Protein AF-A0A7S1QFD6-F1 (afdb_monomer_lite)

Structure (mmCIF, N/CA/C/O backbone):
data_AF-A0A7S1QFD6-F1
#
_entry.id   AF-A0A7S1QFD6-F1
#
loop_
_atom_site.group_PDB
_atom_site.id
_atom_site.type_symbol
_atom_site.label_atom_id
_atom_site.label_alt_id
_atom_site.label_comp_id
_atom_site.label_asym_id
_atom_site.label_entity_id
_atom_site.label_seq_id
_atom_site.pdbx_PDB_ins_code
_atom_site.Cartn_x
_atom_site.Cartn_y
_atom_site.Cartn_z
_atom_site.occupancy
_atom_site.B_iso_or_equiv
_atom_site.auth_seq_id
_atom_site.auth_comp_id
_atom_site.auth_asym_id
_atom_site.auth_atom_id
_atom_site.pdbx_PDB_model_num
ATOM 1 N N . PHE A 1 1 ? -5.309 -30.772 -7.374 1.00 27.42 1 PHE A N 1
ATOM 2 C CA . PHE A 1 1 ? -4.513 -29.666 -6.807 1.00 27.42 1 PHE A CA 1
ATOM 3 C C . PHE A 1 1 ? -3.453 -29.185 -7.800 1.00 27.42 1 PHE A C 1
ATOM 5 O O . PHE A 1 1 ? -3.671 -28.145 -8.394 1.00 27.42 1 PHE A O 1
ATOM 12 N N . LEU A 1 2 ? -2.412 -29.967 -8.131 1.00 24.62 2 LEU A N 1
ATOM 13 C CA . LEU A 1 2 ? -1.418 -29.578 -9.159 1.00 24.62 2 LEU A CA 1
ATOM 14 C C . LEU A 1 2 ? -1.996 -29.424 -10.585 1.00 24.62 2 LEU A C 1
ATOM 16 O O . LEU A 1 2 ? -1.609 -28.518 -11.308 1.00 24.62 2 LEU A O 1
ATOM 20 N N . TYR A 1 3 ? -2.984 -30.245 -10.960 1.00 26.20 3 TYR A N 1
ATOM 21 C CA . TYR A 1 3 ? -3.689 -30.127 -12.249 1.00 26.20 3 TYR A CA 1
ATOM 22 C C . TYR A 1 3 ? -4.555 -28.853 -12.353 1.00 26.20 3 TYR A C 1
ATOM 24 O O . TYR A 1 3 ? -4.734 -28.303 -13.429 1.00 26.20 3 TYR A O 1
ATOM 32 N N . PHE A 1 4 ? -5.049 -28.358 -11.213 1.00 28.09 4 PHE A N 1
ATOM 33 C CA . PHE A 1 4 ? -5.980 -27.228 -11.133 1.00 28.09 4 PHE A CA 1
ATOM 34 C C . PHE A 1 4 ? -5.246 -25.876 -11.158 1.00 28.09 4 PHE A C 1
ATOM 36 O O . PHE A 1 4 ? -5.681 -24.943 -11.822 1.00 28.09 4 PHE A O 1
ATOM 43 N N . ILE A 1 5 ? -4.065 -25.810 -10.528 1.00 30.56 5 ILE A N 1
ATOM 44 C CA . ILE A 1 5 ? -3.150 -24.659 -10.613 1.00 30.56 5 ILE A CA 1
ATOM 45 C C . ILE A 1 5 ? -2.668 -24.450 -12.057 1.00 30.56 5 ILE A C 1
ATOM 47 O O . ILE A 1 5 ? -2.630 -23.319 -12.535 1.00 30.56 5 ILE A O 1
ATOM 51 N N . GLY A 1 6 ? -2.372 -25.536 -12.783 1.00 32.56 6 GLY A N 1
ATOM 52 C CA . GLY A 1 6 ? -1.982 -25.464 -14.195 1.00 32.56 6 GLY A CA 1
ATOM 53 C C . GLY A 1 6 ? -3.077 -24.890 -15.098 1.00 32.56 6 GLY A C 1
ATOM 54 O O . GLY A 1 6 ? -2.786 -24.130 -16.015 1.00 32.56 6 GLY A O 1
ATOM 55 N N . GLU A 1 7 ? -4.344 -25.188 -14.815 1.00 38.59 7 GLU A N 1
ATOM 56 C CA . GLU A 1 7 ? -5.475 -24.683 -15.598 1.00 38.59 7 GLU A CA 1
ATOM 57 C C . GLU A 1 7 ? -5.749 -23.193 -15.335 1.00 38.59 7 GLU A C 1
ATOM 59 O O . GLU A 1 7 ? -6.069 -22.453 -16.262 1.00 38.59 7 GLU A O 1
ATOM 64 N N . ILE A 1 8 ? -5.536 -22.726 -14.100 1.00 38.44 8 ILE A N 1
ATOM 65 C CA . ILE A 1 8 ? -5.640 -21.309 -13.716 1.00 38.44 8 ILE A CA 1
ATOM 66 C C . ILE A 1 8 ? -4.502 -20.488 -14.322 1.00 38.44 8 ILE A C 1
ATOM 68 O O . ILE A 1 8 ? -4.765 -19.440 -14.914 1.00 38.44 8 ILE A O 1
ATOM 72 N N . MET A 1 9 ? -3.261 -20.974 -14.225 1.00 42.12 9 MET A N 1
ATOM 73 C CA . MET A 1 9 ? -2.106 -20.319 -14.839 1.00 42.12 9 MET A CA 1
ATOM 74 C C . MET A 1 9 ? -2.257 -20.278 -16.355 1.00 42.12 9 MET A C 1
ATOM 76 O O . MET A 1 9 ? -2.129 -19.208 -16.926 1.00 42.12 9 MET A O 1
ATOM 80 N N . ASN A 1 10 ? -2.686 -21.368 -16.999 1.00 48.72 10 ASN A N 1
ATOM 81 C CA . ASN A 1 10 ? -2.981 -21.354 -18.434 1.00 48.72 10 ASN A CA 1
ATOM 82 C C . ASN A 1 10 ? -4.069 -20.340 -18.801 1.00 48.72 10 ASN A C 1
ATOM 84 O O . ASN A 1 10 ? -3.975 -19.702 -19.843 1.00 48.72 10 ASN A O 1
ATOM 88 N N . ARG A 1 11 ? -5.090 -20.150 -17.957 1.00 52.31 11 ARG A N 1
ATOM 89 C CA . ARG A 1 11 ? -6.173 -19.193 -18.220 1.00 52.31 11 ARG A CA 1
ATOM 90 C C . ARG A 1 11 ? -5.739 -17.744 -18.002 1.00 52.31 11 ARG A C 1
ATOM 92 O O . ARG A 1 11 ? -6.131 -16.888 -18.785 1.00 52.31 11 ARG A O 1
ATOM 99 N N . LEU A 1 12 ? -4.912 -17.472 -16.992 1.00 49.94 12 LEU A N 1
ATOM 100 C CA . LEU A 1 12 ? -4.262 -16.173 -16.783 1.00 49.94 12 LEU A CA 1
ATOM 101 C C . LEU A 1 12 ? -3.275 -15.860 -17.911 1.00 49.94 12 LEU A C 1
ATOM 103 O O . LEU A 1 12 ? -3.334 -14.773 -18.471 1.00 49.94 12 LEU A O 1
ATOM 107 N N . THR A 1 13 ? -2.429 -16.816 -18.293 1.00 53.69 13 THR A N 1
ATOM 108 C CA . THR A 1 13 ? -1.484 -16.698 -19.410 1.00 53.69 13 THR A CA 1
ATOM 109 C C . THR A 1 13 ? -2.213 -16.486 -20.731 1.00 53.69 13 THR A C 1
ATOM 111 O O . THR A 1 13 ? -1.811 -15.621 -21.499 1.00 53.69 13 THR A O 1
ATOM 114 N N . GLN A 1 14 ? -3.320 -17.193 -20.979 1.00 58.41 14 GLN A N 1
ATOM 115 C CA . GLN A 1 14 ? -4.146 -16.983 -22.169 1.00 58.41 14 GLN A CA 1
ATOM 116 C C . GLN A 1 14 ? -4.784 -15.589 -22.164 1.00 58.41 14 GLN A C 1
ATOM 118 O O . GLN A 1 14 ? -4.701 -14.889 -23.162 1.00 58.41 14 GLN A O 1
ATOM 123 N N . LEU A 1 15 ? -5.352 -15.141 -21.036 1.00 55.06 15 LEU A N 1
ATOM 124 C CA . LEU A 1 15 ? -5.930 -13.795 -20.913 1.00 55.06 15 LEU A CA 1
ATOM 125 C C . LEU A 1 15 ? -4.877 -12.682 -21.067 1.00 55.06 15 LEU A C 1
ATOM 127 O O . LEU A 1 15 ? -5.177 -11.628 -21.627 1.00 55.06 15 LEU A O 1
ATOM 131 N N . LEU A 1 16 ? -3.651 -12.911 -20.590 1.00 53.25 16 LEU A N 1
ATOM 132 C CA . LEU A 1 16 ? -2.516 -12.006 -20.779 1.00 53.25 16 LEU A CA 1
ATOM 133 C C . LEU A 1 16 ? -2.044 -12.001 -22.242 1.00 53.25 16 LEU A C 1
ATOM 135 O O . LEU A 1 16 ? -1.847 -10.925 -22.797 1.00 53.25 16 LEU A O 1
ATOM 139 N N . ALA A 1 17 ? -1.952 -13.162 -22.897 1.00 59.09 17 ALA A N 1
ATOM 140 C CA . ALA A 1 17 ? -1.593 -13.281 -24.313 1.00 59.09 17 ALA A CA 1
ATOM 141 C C . ALA A 1 17 ? -2.657 -12.667 -25.247 1.00 59.09 17 ALA A C 1
ATOM 143 O O . ALA A 1 17 ? -2.333 -12.000 -26.233 1.00 59.09 17 ALA A O 1
ATOM 144 N N . ASP A 1 18 ? -3.938 -12.827 -24.916 1.00 55.84 18 ASP A N 1
ATOM 145 C CA . ASP A 1 18 ? -5.061 -12.205 -25.624 1.00 55.84 18 ASP A CA 1
ATOM 146 C C . ASP A 1 18 ? -5.006 -10.665 -25.492 1.00 55.84 18 ASP A C 1
ATOM 148 O O . ASP A 1 18 ? -5.283 -9.934 -26.447 1.00 55.84 18 ASP A O 1
ATOM 152 N N . TRP A 1 19 ? -4.555 -10.146 -24.341 1.00 50.66 19 TRP A N 1
ATOM 153 C CA . TRP A 1 19 ? -4.289 -8.714 -24.172 1.00 50.66 19 TRP A CA 1
ATOM 154 C C . TRP A 1 19 ? -3.063 -8.225 -24.947 1.00 50.66 19 TRP A C 1
ATOM 156 O O . TRP A 1 19 ? -3.148 -7.194 -25.616 1.00 50.66 19 TRP A O 1
ATOM 166 N N . GLU A 1 20 ? -1.938 -8.939 -24.882 1.00 52.47 20 GLU A N 1
ATOM 167 C CA . GLU A 1 20 ? -0.716 -8.581 -25.618 1.00 52.47 20 GLU A CA 1
ATOM 168 C C . GLU A 1 20 ? -0.938 -8.594 -27.135 1.00 52.47 20 GLU A C 1
ATOM 170 O O . GLU A 1 20 ? -0.358 -7.784 -27.859 1.00 52.47 20 GLU A O 1
ATOM 175 N N . SER A 1 21 ? -1.837 -9.456 -27.614 1.00 60.06 21 SER A N 1
ATOM 176 C CA . SER A 1 21 ? -2.248 -9.525 -29.019 1.00 60.06 21 SER A CA 1
ATOM 177 C C . SER A 1 21 ? -3.309 -8.489 -29.422 1.00 60.06 21 SER A C 1
ATOM 179 O O . SER A 1 21 ? -3.676 -8.419 -30.596 1.00 60.06 21 SER A O 1
ATOM 181 N N . GLY A 1 22 ? -3.791 -7.654 -28.492 1.00 49.50 22 GLY A N 1
ATOM 182 C CA . GLY A 1 22 ? -4.772 -6.595 -28.759 1.00 49.50 22 GLY A CA 1
ATOM 183 C C . GLY A 1 22 ? -6.194 -7.095 -29.050 1.00 49.50 22 GLY A C 1
ATOM 184 O O . GLY A 1 22 ? -7.055 -6.300 -29.432 1.00 49.50 22 GLY A O 1
ATOM 185 N N . ASN A 1 23 ? -6.455 -8.389 -28.854 1.00 52.09 23 ASN A N 1
ATOM 186 C CA . ASN A 1 23 ? -7.721 -9.060 -29.132 1.00 52.09 23 ASN A CA 1
ATOM 187 C C . ASN A 1 23 ? -8.445 -9.398 -27.818 1.00 52.09 23 ASN A C 1
ATOM 189 O O . ASN A 1 23 ? -8.393 -10.541 -27.394 1.00 52.09 23 ASN A O 1
ATOM 193 N N . ALA A 1 24 ? -9.147 -8.453 -27.178 1.00 47.09 24 ALA A N 1
ATOM 194 C CA . ALA A 1 24 ? -10.412 -8.747 -26.470 1.00 47.09 24 ALA A CA 1
ATOM 195 C C . ALA A 1 24 ? -10.976 -7.563 -25.671 1.00 47.09 24 ALA A C 1
ATOM 197 O O . ALA A 1 24 ? -10.292 -6.897 -24.894 1.00 47.09 24 ALA A O 1
ATOM 198 N N . SER A 1 25 ? -12.301 -7.420 -25.760 1.00 49.31 25 SER A N 1
ATOM 199 C CA . SER A 1 25 ? -13.145 -6.899 -24.686 1.00 49.31 25 SER A CA 1
ATOM 200 C C . SER A 1 25 ? -13.034 -7.813 -23.460 1.00 49.31 25 SER A C 1
ATOM 202 O O . SER A 1 25 ? -13.466 -8.966 -23.500 1.00 49.31 25 SER A O 1
ATOM 204 N N . PHE A 1 26 ? -12.453 -7.305 -22.379 1.00 55.84 26 PHE A N 1
ATOM 205 C CA . PHE A 1 26 ? -12.187 -8.069 -21.164 1.00 55.84 26 PHE A CA 1
ATOM 206 C C . PHE A 1 26 ? -13.301 -7.923 -20.113 1.00 55.84 26 PHE A C 1
ATOM 208 O O . PHE A 1 26 ? -13.719 -6.805 -19.803 1.00 55.84 26 PHE A O 1
ATOM 215 N N . ASP A 1 27 ? -13.720 -9.032 -19.492 1.00 61.53 27 ASP A N 1
ATOM 216 C CA . ASP A 1 27 ? -14.654 -9.028 -18.356 1.00 61.53 27 ASP A CA 1
ATOM 217 C C . ASP A 1 27 ? -13.911 -9.060 -17.004 1.00 61.53 27 ASP A C 1
ATOM 219 O O . ASP A 1 27 ? -13.582 -10.121 -16.463 1.00 61.53 27 ASP A O 1
ATOM 223 N N . ARG A 1 28 ? -13.714 -7.873 -16.407 1.00 57.41 28 ARG A N 1
ATOM 224 C CA . ARG A 1 28 ? -13.174 -7.701 -15.038 1.00 57.41 28 ARG A CA 1
ATOM 225 C C . ARG A 1 28 ? -13.964 -8.461 -13.976 1.00 57.41 28 ARG A C 1
ATOM 227 O O . ARG A 1 28 ? -13.394 -8.855 -12.962 1.0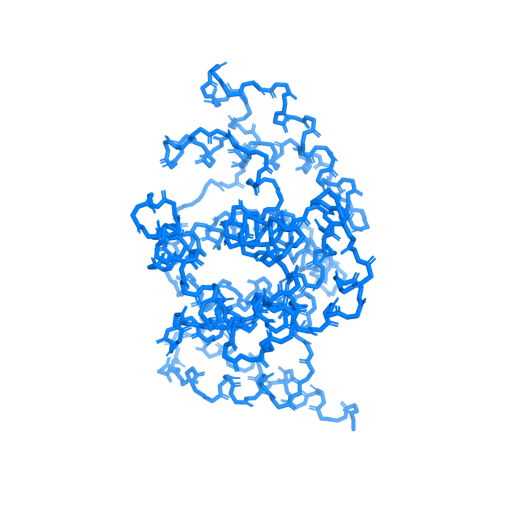0 57.41 28 ARG A O 1
ATOM 234 N N . GLY A 1 29 ? -15.249 -8.724 -14.208 1.00 57.75 29 GLY A N 1
ATOM 235 C CA . GLY A 1 29 ? -16.085 -9.513 -13.311 1.00 57.75 29 GLY A CA 1
ATOM 236 C C . GLY A 1 29 ? -15.740 -10.995 -13.293 1.00 57.75 29 GLY A C 1
ATOM 237 O O . GLY A 1 29 ? -15.836 -11.612 -12.234 1.00 57.75 29 GLY A O 1
ATOM 238 N N . ALA A 1 30 ? -15.322 -11.561 -14.424 1.00 59.69 30 ALA A N 1
ATOM 239 C CA . ALA A 1 30 ? -14.900 -12.954 -14.501 1.00 59.69 30 ALA A CA 1
ATOM 240 C C . ALA A 1 30 ? -13.567 -13.171 -13.769 1.00 59.69 30 ALA A C 1
ATOM 242 O O . ALA A 1 30 ? -13.465 -14.090 -12.960 1.00 59.69 30 ALA A O 1
ATOM 243 N N . LEU A 1 31 ? -12.584 -12.282 -13.964 1.00 58.81 31 LEU A N 1
ATOM 244 C CA . LEU A 1 31 ? -11.289 -12.361 -13.276 1.00 58.81 31 LEU A CA 1
ATOM 245 C C . LEU A 1 31 ? -11.420 -12.155 -11.762 1.00 58.81 31 LEU A C 1
ATOM 247 O O . LEU A 1 31 ? -10.852 -12.926 -10.994 1.00 58.81 31 LEU A O 1
ATOM 251 N N . ALA A 1 32 ? -12.217 -11.175 -11.324 1.00 58.06 32 ALA A N 1
ATOM 252 C CA . ALA A 1 32 ? -12.475 -10.960 -9.901 1.00 58.06 32 ALA A CA 1
ATOM 253 C C . ALA A 1 32 ? -13.137 -12.183 -9.240 1.00 58.06 32 ALA A C 1
ATOM 255 O O . ALA A 1 32 ? -12.802 -12.517 -8.111 1.00 58.06 32 ALA A O 1
ATOM 256 N N . LYS A 1 33 ? -14.033 -12.896 -9.942 1.00 59.88 33 LYS A N 1
ATOM 257 C CA . LYS A 1 33 ? -14.639 -14.144 -9.439 1.00 59.88 33 LYS A CA 1
ATOM 258 C C . LYS A 1 33 ? -13.643 -15.301 -9.359 1.00 59.88 33 LYS A C 1
ATOM 260 O O . LYS A 1 33 ? -13.730 -16.089 -8.426 1.00 59.88 33 LYS A O 1
ATOM 265 N N . VAL A 1 34 ? -12.718 -15.403 -10.315 1.00 54.44 34 VAL A N 1
ATOM 266 C CA . VAL A 1 34 ? -11.667 -16.436 -10.324 1.00 54.44 34 VAL A CA 1
ATOM 267 C C . VAL A 1 34 ? -10.666 -16.202 -9.188 1.00 54.44 34 VAL A C 1
ATOM 269 O O . VAL A 1 34 ? -10.357 -17.136 -8.457 1.00 54.44 34 VAL A O 1
ATOM 272 N N . LEU A 1 35 ? -10.230 -14.956 -8.982 1.00 54.59 35 LEU A N 1
ATOM 273 C CA . LEU A 1 35 ? -9.276 -14.594 -7.925 1.00 54.59 35 LEU A CA 1
ATOM 274 C C . LEU A 1 35 ? -9.911 -14.516 -6.525 1.00 54.59 35 LEU A C 1
ATOM 276 O O . LEU A 1 35 ? -9.214 -14.655 -5.529 1.00 54.59 35 LEU A O 1
ATOM 280 N N . ALA A 1 36 ? -11.231 -14.324 -6.426 1.00 53.97 36 ALA A N 1
ATOM 281 C CA . ALA A 1 36 ? -11.955 -14.432 -5.156 1.00 53.97 36 ALA A CA 1
ATOM 282 C C . ALA A 1 36 ? -12.191 -15.889 -4.714 1.00 53.97 36 ALA A C 1
ATOM 284 O O . ALA A 1 36 ? -12.538 -16.114 -3.555 1.00 53.97 36 ALA A O 1
ATO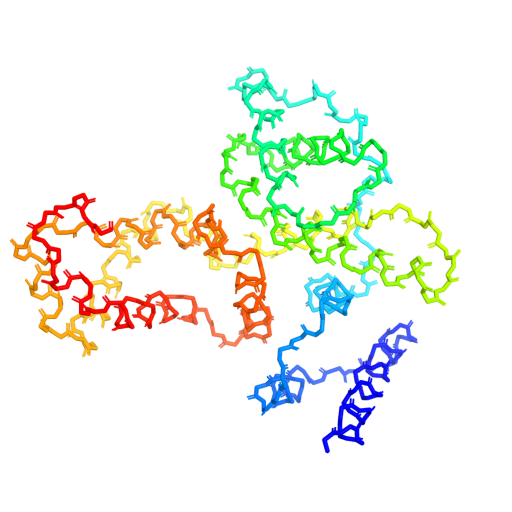M 285 N N . ALA A 1 37 ? -12.048 -16.866 -5.619 1.00 46.66 37 ALA A N 1
ATOM 286 C CA . ALA A 1 37 ? -12.354 -18.269 -5.352 1.00 46.66 37 ALA A CA 1
ATOM 287 C C . ALA A 1 37 ? -11.141 -19.097 -4.879 1.00 46.66 37 ALA A C 1
ATOM 289 O O . ALA A 1 37 ? -11.348 -19.990 -4.065 1.00 46.66 37 ALA A O 1
ATOM 290 N N . GLU A 1 38 ? -9.909 -18.816 -5.331 1.00 54.97 38 GLU A N 1
ATOM 291 C CA . GLU A 1 38 ? -8.664 -19.524 -4.946 1.00 54.97 38 GLU A CA 1
ATOM 292 C C . GLU A 1 38 ? -7.395 -18.645 -5.172 1.00 54.97 38 GLU A C 1
ATOM 294 O O . GLU A 1 38 ? -7.543 -17.471 -5.498 1.00 54.97 38 GLU A O 1
ATOM 299 N N . PRO A 1 39 ? -6.162 -19.198 -5.040 1.00 56.44 39 PRO A N 1
ATOM 300 C CA . PRO A 1 39 ? -5.088 -18.795 -4.114 1.00 56.44 39 PRO A CA 1
ATOM 301 C C . PRO A 1 39 ? -4.487 -17.387 -4.362 1.00 56.44 39 PRO A C 1
ATOM 303 O O . PRO A 1 39 ? -4.759 -16.764 -5.385 1.00 56.44 39 PRO A O 1
ATOM 306 N N . PRO A 1 40 ? -3.643 -16.856 -3.444 1.00 68.56 40 PRO A N 1
ATOM 307 C CA . PRO A 1 40 ? -3.007 -15.546 -3.625 1.00 68.56 40 PRO A CA 1
ATOM 308 C C . PRO A 1 40 ? -2.232 -15.454 -4.945 1.00 68.56 40 PRO A C 1
ATOM 310 O O . PRO A 1 40 ? -1.574 -16.414 -5.340 1.00 68.56 40 PRO A O 1
ATOM 313 N N . VAL A 1 41 ? -2.270 -14.278 -5.584 1.00 75.94 41 VAL A N 1
ATOM 314 C CA . VAL A 1 41 ? -1.543 -13.997 -6.831 1.00 75.94 41 VAL A CA 1
ATOM 315 C C . VAL A 1 41 ? -0.068 -14.363 -6.665 1.00 75.94 41 VAL A C 1
ATOM 317 O O . VAL A 1 41 ? 0.600 -13.898 -5.728 1.00 75.94 41 VAL A O 1
ATOM 320 N N . GLU A 1 42 ? 0.435 -15.184 -7.587 1.00 83.31 42 GLU A N 1
ATOM 321 C CA . GLU A 1 42 ? 1.831 -15.612 -7.602 1.00 83.31 42 GLU A CA 1
ATOM 322 C C . GLU A 1 42 ? 2.777 -14.396 -7.620 1.00 83.31 42 GLU A C 1
ATOM 324 O O . GLU A 1 42 ? 2.538 -13.443 -8.372 1.00 83.31 42 GLU A O 1
ATOM 329 N N . PRO A 1 43 ? 3.859 -14.383 -6.813 1.00 83.62 43 PRO A N 1
ATOM 330 C CA . PRO A 1 43 ? 4.700 -13.197 -6.648 1.00 83.62 43 PRO A CA 1
ATOM 331 C C . PRO A 1 43 ? 5.246 -12.604 -7.951 1.00 83.62 43 PRO A C 1
ATOM 333 O O . PRO A 1 43 ? 5.215 -11.387 -8.125 1.00 83.62 43 PRO A O 1
ATOM 336 N N . HIS A 1 44 ? 5.685 -13.460 -8.875 1.00 84.06 44 HIS A N 1
ATOM 337 C CA . HIS A 1 44 ? 6.273 -13.062 -10.155 1.00 84.06 44 HIS A CA 1
ATOM 338 C C . HIS A 1 44 ? 5.233 -12.540 -11.162 1.00 84.06 44 HIS A C 1
ATOM 340 O O . HIS A 1 44 ? 5.559 -11.700 -11.996 1.00 84.06 44 HIS A O 1
ATOM 346 N N . ALA A 1 45 ? 3.975 -12.984 -11.068 1.00 84.94 45 ALA A N 1
ATOM 347 C CA . ALA A 1 45 ? 2.903 -12.591 -11.986 1.00 84.94 45 ALA A CA 1
ATOM 348 C C . ALA A 1 45 ? 2.274 -11.229 -11.635 1.00 84.94 45 ALA A C 1
ATOM 350 O O . ALA A 1 45 ? 1.589 -10.614 -12.457 1.00 84.94 45 ALA A O 1
ATOM 351 N N . ARG A 1 46 ? 2.494 -10.738 -10.409 1.00 87.88 46 ARG A N 1
ATOM 352 C CA . ARG A 1 46 ? 1.828 -9.537 -9.891 1.00 87.88 46 ARG A CA 1
ATOM 353 C C . ARG A 1 46 ? 2.231 -8.249 -10.615 1.00 87.88 46 ARG A C 1
ATOM 355 O O . ARG A 1 46 ? 1.370 -7.400 -10.833 1.00 87.88 46 ARG A O 1
ATOM 362 N N . GLU A 1 47 ? 3.490 -8.111 -11.038 1.00 88.06 47 GLU A N 1
ATOM 363 C CA . GLU A 1 47 ? 3.934 -6.939 -11.817 1.00 88.06 47 GLU A CA 1
ATOM 364 C C . GLU A 1 47 ? 3.112 -6.803 -13.099 1.00 88.06 47 GLU A C 1
ATOM 366 O O . GLU A 1 47 ? 2.559 -5.737 -13.383 1.00 88.06 47 GLU A O 1
ATOM 371 N N . SER A 1 48 ? 2.959 -7.912 -13.819 1.00 84.44 48 SER A N 1
ATOM 372 C CA . SER A 1 48 ? 2.232 -7.949 -15.080 1.00 84.44 48 SER A CA 1
ATOM 373 C C . SER A 1 48 ? 0.732 -7.763 -14.859 1.00 84.44 48 SER A C 1
ATOM 375 O O . SER A 1 48 ? 0.105 -6.999 -15.589 1.00 84.44 48 SER A O 1
ATOM 377 N N . LEU A 1 49 ? 0.168 -8.348 -13.795 1.00 85.31 49 LEU A N 1
ATOM 378 C CA . LEU A 1 49 ? -1.226 -8.129 -13.397 1.00 85.31 49 LEU A CA 1
ATOM 379 C C . LEU A 1 49 ? -1.521 -6.650 -13.103 1.00 85.31 49 LEU A C 1
ATOM 381 O O . LEU A 1 49 ? -2.513 -6.106 -13.587 1.00 85.31 49 LEU A O 1
ATOM 385 N N . TYR A 1 50 ? -0.674 -5.982 -12.318 1.00 87.56 50 TYR A N 1
ATOM 386 C CA . TYR A 1 50 ? -0.871 -4.577 -11.950 1.00 87.56 50 TYR A CA 1
ATOM 387 C C . TYR A 1 50 ? -0.693 -3.657 -13.145 1.00 87.56 50 TYR A C 1
ATOM 389 O O . TYR A 1 50 ? -1.508 -2.757 -13.357 1.00 87.56 50 TYR A O 1
ATOM 397 N N . ARG A 1 51 ? 0.334 -3.909 -13.961 1.00 86.19 51 ARG A N 1
ATOM 398 C CA . ARG A 1 51 ? 0.517 -3.225 -15.239 1.00 86.19 51 ARG A CA 1
ATOM 399 C C . ARG A 1 51 ? -0.743 -3.338 -16.090 1.00 86.19 51 ARG A C 1
ATOM 401 O O . ARG A 1 51 ? -1.246 -2.335 -16.589 1.00 86.19 51 ARG A O 1
ATOM 408 N N . TRP A 1 52 ? -1.272 -4.545 -16.204 1.00 82.06 52 TRP A N 1
ATOM 409 C CA . TRP A 1 52 ? -2.444 -4.842 -17.002 1.00 82.06 52 TRP A CA 1
ATOM 410 C C . TRP A 1 52 ? -3.708 -4.124 -16.495 1.00 82.06 52 TRP A C 1
ATOM 412 O O . TRP A 1 52 ? -4.345 -3.378 -17.244 1.00 82.06 52 TRP A O 1
ATOM 422 N N . LEU A 1 53 ? -4.035 -4.276 -15.207 1.00 81.38 53 LEU A N 1
ATOM 423 C CA . LEU A 1 53 ? -5.249 -3.723 -14.594 1.00 81.38 53 LEU A CA 1
ATOM 424 C C . LEU A 1 53 ? -5.231 -2.196 -14.475 1.00 81.38 53 LEU A C 1
ATOM 426 O O . LEU A 1 53 ? -6.265 -1.556 -14.683 1.00 81.38 53 LEU A O 1
ATOM 430 N N . LEU A 1 54 ? -4.080 -1.613 -14.132 1.00 83.12 54 LEU A N 1
ATOM 431 C CA . LEU A 1 54 ? -3.973 -0.191 -13.794 1.00 83.12 54 LEU A CA 1
ATOM 432 C C . LEU A 1 54 ? -3.485 0.668 -14.957 1.00 83.12 54 LEU A C 1
ATOM 434 O O . LEU A 1 54 ? -3.906 1.819 -15.078 1.00 83.12 54 LEU A O 1
ATOM 438 N N . LEU A 1 55 ? -2.573 0.158 -15.787 1.00 83.19 55 LEU A N 1
ATOM 439 C CA . LEU A 1 55 ? -1.949 0.959 -16.845 1.00 83.19 55 LEU A CA 1
ATOM 440 C C . LEU A 1 55 ? -2.627 0.752 -18.200 1.00 83.19 55 LEU A C 1
ATOM 442 O O . LEU A 1 55 ? -2.674 1.699 -18.989 1.00 83.19 55 LEU A O 1
ATOM 446 N N . GLY A 1 56 ? -3.187 -0.438 -18.443 1.00 75.88 56 GLY A N 1
ATOM 447 C CA . GLY A 1 56 ? -3.755 -0.817 -19.734 1.00 75.88 56 GLY A CA 1
ATOM 448 C C . GLY A 1 56 ? -2.691 -0.939 -20.840 1.00 75.88 56 GLY A C 1
ATOM 449 O O . GLY A 1 56 ? -1.493 -0.902 -20.559 1.00 75.88 56 GLY A O 1
ATOM 450 N N . PRO A 1 57 ? -3.102 -1.096 -22.115 1.00 65.06 57 PRO A N 1
ATOM 451 C CA . PRO A 1 57 ? -2.185 -1.320 -23.244 1.00 65.06 57 PRO A CA 1
ATOM 452 C C . PRO A 1 57 ? -1.393 -0.071 -23.668 1.00 65.06 57 PRO A C 1
ATOM 454 O O . PRO A 1 57 ? -0.484 -0.157 -24.494 1.00 65.06 57 PRO A O 1
ATOM 457 N N . ALA A 1 58 ? -1.728 1.107 -23.135 1.00 60.00 58 ALA A N 1
ATOM 458 C CA . ALA A 1 58 ? -1.062 2.348 -23.497 1.00 60.00 58 ALA A CA 1
ATOM 459 C C . ALA A 1 58 ? 0.359 2.401 -22.916 1.00 60.00 58 ALA A C 1
ATOM 461 O O . ALA A 1 58 ? 0.564 2.246 -21.710 1.00 60.00 58 ALA A O 1
ATOM 462 N N . LYS A 1 59 ? 1.349 2.685 -23.772 1.00 60.53 59 LYS A N 1
ATOM 463 C CA . LYS A 1 59 ? 2.702 3.019 -23.315 1.00 60.53 59 LYS A CA 1
ATOM 464 C C . LYS A 1 59 ? 2.639 4.330 -22.541 1.00 60.53 59 LYS A C 1
ATOM 466 O O . LYS A 1 59 ? 2.231 5.352 -23.086 1.00 60.53 59 LYS A O 1
ATOM 471 N N . ARG A 1 60 ? 3.037 4.292 -21.273 1.00 68.62 60 ARG A N 1
ATOM 472 C CA . ARG A 1 60 ? 3.165 5.488 -20.439 1.00 68.62 60 ARG A CA 1
ATOM 473 C C . ARG A 1 60 ? 4.602 5.974 -20.451 1.00 68.62 60 ARG A C 1
ATOM 475 O O . ARG A 1 60 ? 5.528 5.168 -20.424 1.00 68.62 60 ARG A O 1
ATOM 482 N N . GLU A 1 61 ? 4.765 7.290 -20.498 1.00 73.56 61 GLU A N 1
ATOM 483 C CA . GLU A 1 61 ? 6.076 7.928 -20.454 1.00 73.56 61 GLU A CA 1
ATOM 484 C C . GLU A 1 61 ? 6.717 7.709 -19.082 1.00 73.56 61 GLU A C 1
ATOM 486 O O . GLU A 1 61 ? 6.215 8.178 -18.060 1.00 73.56 61 GLU A O 1
ATOM 491 N N . ALA A 1 62 ? 7.835 6.994 -19.067 1.00 78.25 62 ALA A N 1
ATOM 492 C CA . ALA A 1 62 ? 8.732 6.892 -17.929 1.00 78.25 62 ALA A CA 1
ATOM 493 C C . ALA A 1 62 ? 10.179 6.861 -18.448 1.00 78.25 62 ALA A C 1
ATOM 495 O O . ALA A 1 62 ? 10.416 6.334 -19.541 1.00 78.25 62 ALA A O 1
ATOM 496 N N . PRO A 1 63 ? 11.143 7.430 -17.704 1.00 82.25 63 PRO A N 1
ATOM 497 C CA . PRO A 1 63 ? 12.557 7.316 -18.036 1.00 82.25 63 PRO A CA 1
ATOM 498 C C . PRO A 1 63 ? 13.013 5.855 -18.132 1.00 82.25 63 PRO A C 1
ATOM 500 O O . PRO A 1 63 ? 12.505 4.988 -17.422 1.00 82.25 63 PRO A O 1
ATOM 503 N N . ALA A 1 64 ? 14.000 5.592 -18.992 1.00 76.56 64 ALA A N 1
ATOM 504 C CA . ALA A 1 64 ? 14.615 4.267 -19.109 1.00 76.56 64 ALA A CA 1
ATOM 505 C C . ALA A 1 64 ? 15.494 3.911 -17.893 1.00 76.56 64 ALA A C 1
ATOM 507 O O . ALA A 1 64 ? 15.636 2.741 -17.560 1.00 76.56 64 ALA A O 1
ATOM 508 N N . SER A 1 65 ? 16.060 4.919 -17.226 1.00 84.50 65 SER A N 1
ATOM 509 C CA . SER A 1 65 ? 16.771 4.802 -15.951 1.00 84.50 65 SER A CA 1
ATOM 510 C C . SER A 1 65 ? 16.426 6.006 -15.086 1.00 84.50 65 SER A C 1
ATOM 512 O O . SER A 1 65 ? 16.108 7.083 -15.604 1.00 84.50 65 SER A O 1
ATOM 514 N N . PHE A 1 66 ? 16.470 5.804 -13.773 1.00 90.00 66 PHE A N 1
ATOM 515 C CA . PHE A 1 66 ? 16.145 6.830 -12.797 1.00 90.00 66 PHE A CA 1
ATOM 516 C C . PHE A 1 66 ? 17.390 7.408 -12.111 1.00 90.00 66 PHE A C 1
ATOM 518 O O . PHE A 1 66 ? 17.319 8.519 -11.597 1.00 90.00 66 PHE A O 1
ATOM 525 N N . SER A 1 67 ? 18.539 6.729 -12.166 1.00 87.31 67 SER A N 1
ATOM 526 C CA . SER A 1 67 ? 19.822 7.174 -11.595 1.00 87.31 67 SER A CA 1
ATOM 527 C C . SER A 1 67 ? 20.206 8.622 -11.942 1.00 87.31 67 SER A C 1
ATOM 529 O O . SER A 1 67 ? 20.726 9.344 -11.095 1.00 87.31 67 SER A O 1
ATOM 531 N N . SER A 1 68 ? 19.877 9.105 -13.146 1.00 89.19 68 SER A N 1
ATOM 532 C CA . SER A 1 68 ? 20.161 10.484 -13.576 1.00 89.19 68 SER A CA 1
ATOM 533 C C . SER A 1 68 ? 19.379 11.565 -12.822 1.00 89.19 68 SER A C 1
ATOM 535 O O . SER A 1 68 ? 19.667 12.748 -12.987 1.00 89.19 68 SER A O 1
ATOM 537 N N . PHE A 1 69 ? 18.363 11.183 -12.047 1.00 87.94 69 PHE A N 1
ATOM 538 C CA . PHE A 1 69 ? 17.534 12.094 -11.257 1.00 87.94 69 PHE A CA 1
ATOM 539 C C . PHE A 1 69 ? 17.994 12.211 -9.801 1.00 87.94 69 PHE A C 1
ATOM 541 O O . PHE A 1 69 ? 17.381 12.945 -9.031 1.00 87.94 69 PHE A O 1
ATOM 548 N N . VAL A 1 70 ? 19.071 11.531 -9.411 1.00 86.75 70 VAL A N 1
ATOM 549 C CA . VAL A 1 70 ? 19.660 11.691 -8.079 1.00 86.75 70 VAL A CA 1
ATOM 550 C C . VAL A 1 70 ? 20.195 13.119 -7.900 1.00 86.75 70 VAL A C 1
ATOM 552 O O . VAL A 1 70 ? 20.930 13.635 -8.739 1.00 86.75 70 VAL A O 1
ATOM 555 N N . GLY A 1 71 ? 19.833 13.758 -6.790 1.00 82.88 71 GLY A N 1
ATOM 556 C CA . GLY A 1 71 ? 20.120 15.161 -6.495 1.00 82.88 71 GLY A CA 1
ATOM 557 C C . GLY A 1 71 ? 19.207 16.173 -7.200 1.00 82.88 71 GLY A C 1
ATOM 558 O O . GLY A 1 71 ? 19.512 17.365 -7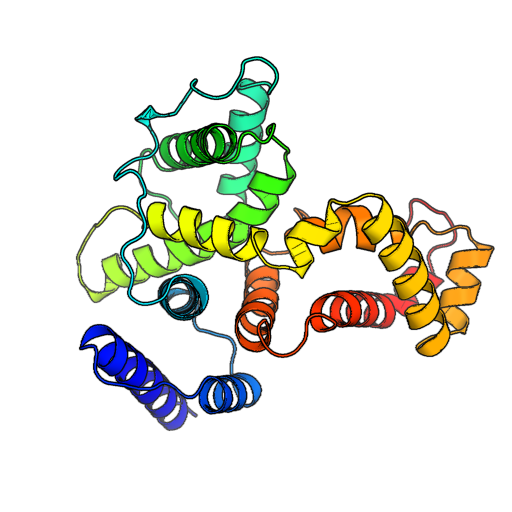.168 1.00 82.88 71 GLY A O 1
ATOM 559 N N . THR A 1 72 ? 18.120 15.741 -7.849 1.00 83.06 72 THR A N 1
ATOM 560 C CA . THR A 1 72 ? 17.180 16.647 -8.539 1.00 83.06 72 THR A CA 1
ATOM 561 C C . THR A 1 72 ? 15.987 17.056 -7.680 1.00 83.06 72 THR A C 1
ATOM 563 O O . THR A 1 72 ? 15.284 18.006 -8.037 1.00 83.06 72 THR A O 1
ATOM 566 N N . ALA A 1 73 ? 15.761 16.382 -6.547 1.00 74.06 73 ALA A N 1
ATOM 567 C CA . ALA A 1 73 ? 14.718 16.772 -5.607 1.00 74.06 73 ALA A CA 1
ATOM 568 C C . ALA A 1 73 ? 14.964 18.188 -5.034 1.00 74.06 73 ALA A C 1
ATOM 570 O O . ALA A 1 73 ? 16.115 18.605 -4.868 1.00 74.06 73 ALA A O 1
ATOM 571 N N . PRO A 1 74 ? 13.901 18.951 -4.712 1.00 68.19 74 PRO A N 1
ATOM 572 C CA . PRO A 1 74 ? 14.039 20.275 -4.116 1.00 68.19 74 PRO A CA 1
ATOM 573 C C . PRO A 1 74 ? 14.883 20.233 -2.827 1.00 68.19 74 PRO A C 1
ATOM 575 O O . PRO A 1 74 ? 14.691 19.344 -2.000 1.00 68.19 74 PRO A O 1
ATOM 578 N N . PRO A 1 75 ? 15.761 21.221 -2.570 1.00 60.03 75 PRO A N 1
ATOM 579 C CA . PRO A 1 75 ? 16.644 21.225 -1.396 1.00 60.03 75 PRO A CA 1
ATOM 580 C C . PRO A 1 75 ? 15.901 21.286 -0.049 1.00 60.03 75 PRO A C 1
ATOM 582 O O . PRO A 1 75 ? 16.499 21.037 0.994 1.00 60.03 75 PRO A O 1
ATOM 585 N N . SER A 1 76 ? 14.599 21.597 -0.050 1.00 57.38 76 SER A N 1
ATOM 586 C CA . SER A 1 76 ? 13.736 21.542 1.137 1.00 57.38 76 SER A CA 1
ATOM 587 C C . SER A 1 76 ? 13.415 20.127 1.621 1.00 57.38 76 SER A C 1
ATOM 589 O O . SER A 1 76 ? 12.878 19.989 2.717 1.00 57.38 76 SER A O 1
ATOM 591 N N . ASP A 1 77 ? 13.719 19.104 0.823 1.00 59.78 77 ASP A N 1
ATOM 592 C CA . ASP A 1 77 ? 13.227 17.738 1.025 1.00 59.78 77 ASP A CA 1
ATOM 593 C C . ASP A 1 77 ? 14.248 16.822 1.721 1.00 59.78 77 ASP A C 1
ATOM 595 O O . ASP A 1 77 ? 14.002 15.631 1.870 1.00 59.78 77 ASP A O 1
ATOM 599 N N . GLY A 1 78 ? 15.379 17.374 2.185 1.00 57.66 78 GLY A N 1
ATOM 600 C CA . GLY A 1 78 ? 16.375 16.632 2.960 1.00 57.66 78 GLY A CA 1
ATOM 601 C C . GLY A 1 78 ? 16.920 15.432 2.187 1.00 57.66 78 GLY A C 1
ATOM 602 O O . GLY A 1 78 ? 16.661 14.292 2.552 1.00 57.66 78 GLY A O 1
ATOM 603 N N . THR A 1 79 ? 17.688 15.678 1.124 1.00 61.44 79 THR A N 1
ATOM 604 C CA . THR A 1 79 ? 18.252 14.643 0.232 1.00 61.44 79 THR A CA 1
ATOM 605 C C . THR A 1 79 ? 18.971 13.499 0.954 1.00 61.44 79 THR A C 1
ATOM 607 O O . THR A 1 79 ? 18.966 12.373 0.460 1.00 61.44 79 THR A O 1
ATOM 610 N N . ASP A 1 80 ? 19.551 13.769 2.126 1.00 69.19 80 ASP A N 1
ATOM 611 C CA . ASP A 1 80 ? 20.194 12.757 2.971 1.00 69.19 80 ASP A CA 1
ATOM 612 C C . ASP A 1 80 ? 19.161 11.823 3.633 1.00 69.19 80 ASP A C 1
ATOM 614 O O . ASP A 1 80 ? 19.364 10.613 3.681 1.00 69.19 80 ASP A O 1
ATOM 618 N N . SER A 1 81 ? 17.991 12.351 4.017 1.00 82.38 81 SER A N 1
ATOM 619 C CA . SER A 1 81 ? 16.858 11.561 4.526 1.00 82.38 81 SER A CA 1
ATOM 620 C C . SER A 1 81 ? 16.306 10.608 3.467 1.00 82.38 81 SER A C 1
ATOM 622 O O . SER A 1 81 ? 15.977 9.472 3.790 1.00 82.38 81 SER A O 1
ATOM 624 N N . ILE A 1 82 ? 16.230 11.036 2.198 1.00 88.25 82 ILE A N 1
ATOM 625 C CA . ILE A 1 82 ? 15.762 10.172 1.099 1.00 88.25 82 ILE A CA 1
ATOM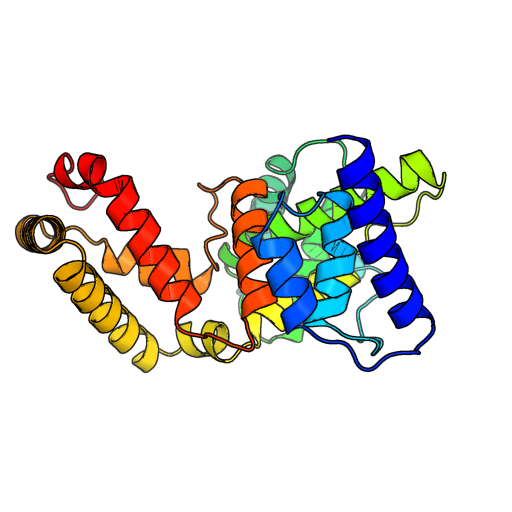 626 C C . ILE A 1 82 ? 16.702 8.976 0.934 1.00 88.25 82 ILE A C 1
ATOM 628 O O . ILE A 1 82 ? 16.247 7.842 0.793 1.00 88.25 82 ILE A O 1
ATOM 632 N N . ALA A 1 83 ? 18.015 9.217 0.951 1.00 88.62 83 ALA A N 1
ATOM 633 C CA . ALA A 1 83 ? 19.003 8.154 0.811 1.00 88.62 83 ALA A CA 1
ATOM 634 C C . ALA A 1 83 ? 18.908 7.139 1.963 1.00 88.62 83 ALA A C 1
ATOM 636 O O . ALA A 1 83 ? 18.886 5.931 1.714 1.00 88.62 83 ALA A O 1
ATOM 637 N N . ASP A 1 84 ? 18.799 7.618 3.203 1.00 90.19 84 ASP A N 1
ATOM 638 C CA . ASP A 1 84 ? 18.667 6.764 4.384 1.00 90.19 84 ASP A CA 1
ATOM 639 C C . ASP A 1 84 ? 17.378 5.930 4.350 1.00 90.19 84 ASP A C 1
ATOM 641 O O . ASP A 1 84 ? 17.425 4.711 4.544 1.00 90.19 84 ASP A O 1
ATOM 645 N N . ASP A 1 85 ? 16.240 6.545 4.029 1.00 91.06 85 ASP A N 1
ATOM 646 C CA . ASP A 1 85 ? 14.944 5.865 3.955 1.00 91.06 85 ASP A CA 1
ATOM 647 C C . ASP A 1 85 ? 14.900 4.827 2.824 1.00 91.06 85 ASP A C 1
ATOM 649 O O . ASP A 1 85 ? 14.369 3.725 3.002 1.00 91.06 85 ASP A O 1
ATOM 653 N N . VAL A 1 86 ? 15.500 5.130 1.667 1.00 92.88 86 VAL A N 1
ATOM 654 C CA . VAL A 1 86 ? 15.622 4.184 0.547 1.00 92.88 86 VAL A CA 1
ATOM 655 C C . VAL A 1 86 ? 16.484 2.989 0.942 1.00 92.88 86 VAL A C 1
ATOM 657 O O . VAL A 1 86 ? 16.098 1.845 0.688 1.00 92.88 86 VAL A O 1
ATOM 660 N N . ASN A 1 87 ? 17.612 3.217 1.614 1.00 91.81 87 ASN A N 1
ATOM 661 C CA . ASN A 1 87 ? 18.472 2.138 2.094 1.00 91.81 87 ASN A CA 1
ATOM 662 C C . ASN A 1 87 ? 17.744 1.246 3.111 1.00 91.81 87 ASN A C 1
ATOM 664 O O . ASN A 1 87 ? 17.789 0.017 2.999 1.00 91.81 87 ASN A O 1
ATOM 668 N N . GLN A 1 88 ? 17.010 1.841 4.056 1.00 90.94 88 GLN A N 1
ATOM 669 C CA . GLN A 1 88 ? 16.190 1.099 5.019 1.00 90.94 88 GLN A CA 1
ATOM 670 C C . GLN A 1 88 ? 15.070 0.304 4.333 1.00 90.94 88 GLN A C 1
ATOM 672 O O . GLN A 1 88 ? 14.827 -0.859 4.666 1.00 90.94 88 GLN A O 1
ATOM 677 N N . MET A 1 89 ? 14.403 0.898 3.343 1.00 91.75 89 MET A N 1
ATOM 678 C CA . MET A 1 89 ? 13.383 0.231 2.537 1.00 91.75 89 MET A CA 1
ATOM 679 C C . MET A 1 89 ? 13.957 -0.976 1.787 1.00 91.75 89 MET A C 1
ATOM 681 O O . MET A 1 89 ? 13.365 -2.054 1.820 1.00 91.75 89 MET A O 1
ATOM 685 N N . ILE A 1 90 ? 15.099 -0.819 1.114 1.00 91.50 90 ILE A N 1
ATOM 686 C CA . ILE A 1 90 ? 15.730 -1.888 0.328 1.00 91.50 90 ILE A CA 1
ATOM 687 C C . ILE A 1 90 ? 16.227 -3.017 1.232 1.00 91.50 90 ILE A C 1
ATOM 689 O O . ILE A 1 90 ? 16.108 -4.189 0.867 1.00 91.50 90 ILE A O 1
ATOM 693 N N . ALA A 1 91 ? 16.726 -2.697 2.429 1.00 90.38 91 ALA A N 1
ATOM 694 C CA . ALA A 1 91 ? 17.148 -3.691 3.413 1.00 90.38 91 ALA A CA 1
ATOM 695 C C . ALA A 1 91 ? 15.997 -4.615 3.859 1.00 90.38 91 ALA A C 1
ATOM 697 O O . ALA A 1 91 ? 16.227 -5.788 4.146 1.00 90.38 91 ALA A O 1
ATOM 698 N N . ARG A 1 92 ? 14.752 -4.119 3.866 1.00 87.88 92 ARG A N 1
ATOM 699 C CA . ARG A 1 92 ? 13.547 -4.903 4.201 1.00 87.88 92 ARG A CA 1
ATOM 700 C C . ARG A 1 92 ? 13.097 -5.861 3.096 1.00 87.88 92 ARG A C 1
ATOM 702 O O . ARG A 1 92 ? 12.319 -6.773 3.371 1.00 87.88 92 ARG A O 1
ATOM 709 N N . ILE A 1 93 ? 13.525 -5.642 1.856 1.00 88.81 93 ILE A N 1
ATOM 710 C CA . ILE A 1 93 ? 13.141 -6.468 0.708 1.00 88.81 93 ILE A CA 1
ATOM 711 C C . ILE A 1 93 ? 14.039 -7.718 0.690 1.00 88.81 93 ILE A C 1
ATOM 713 O O . ILE A 1 93 ? 15.259 -7.579 0.572 1.00 88.81 93 ILE A O 1
ATOM 717 N N . PRO A 1 94 ? 13.503 -8.947 0.798 1.00 85.06 94 PRO A N 1
ATOM 718 C CA . PRO A 1 94 ? 14.307 -10.168 0.757 1.00 85.06 94 PRO A CA 1
ATOM 719 C C . PRO A 1 94 ? 14.993 -10.426 -0.594 1.00 85.06 94 PRO A C 1
ATOM 721 O O . PRO A 1 94 ? 14.471 -10.104 -1.664 1.00 85.06 94 PRO A O 1
ATOM 724 N N . GLY A 1 95 ? 16.142 -11.104 -0.520 1.00 84.44 95 GLY A N 1
ATOM 725 C CA . GLY A 1 95 ? 16.932 -11.609 -1.650 1.00 84.44 95 GLY A CA 1
ATOM 726 C C . GLY A 1 95 ? 17.901 -10.592 -2.255 1.00 84.44 95 GLY A C 1
ATOM 727 O O . GLY A 1 95 ? 17.944 -9.433 -1.833 1.00 84.44 95 GLY A O 1
ATOM 728 N N . ASP A 1 96 ? 18.665 -11.036 -3.250 1.00 85.31 96 ASP A N 1
ATOM 729 C CA . ASP A 1 96 ? 19.695 -10.224 -3.902 1.00 85.31 96 ASP A CA 1
ATOM 730 C C . ASP A 1 96 ? 19.077 -9.145 -4.793 1.00 85.31 96 ASP A C 1
ATOM 732 O O . ASP A 1 96 ? 17.982 -9.321 -5.348 1.00 85.31 96 ASP A O 1
ATOM 736 N N . LYS A 1 97 ? 19.766 -8.007 -4.882 1.00 88.00 97 LYS A N 1
ATOM 737 C CA . LYS A 1 97 ? 19.375 -6.858 -5.699 1.00 88.00 97 LYS A CA 1
ATOM 738 C C . LYS A 1 97 ? 20.460 -6.626 -6.751 1.00 88.00 97 LYS A C 1
ATOM 740 O O . LYS A 1 97 ? 21.627 -6.848 -6.434 1.00 88.00 97 LYS A O 1
ATOM 745 N N . PRO A 1 98 ? 20.096 -6.179 -7.963 1.00 86.25 98 PRO A N 1
ATOM 746 C CA . PRO A 1 98 ? 21.078 -5.781 -8.963 1.00 86.25 98 PRO A CA 1
ATOM 747 C C . PRO A 1 98 ? 21.992 -4.659 -8.456 1.00 86.25 98 PRO A C 1
ATOM 749 O O . PRO A 1 98 ? 21.577 -3.828 -7.640 1.00 86.25 98 PRO A O 1
ATOM 752 N N . ASP A 1 99 ? 23.213 -4.606 -8.981 1.00 85.44 99 ASP A N 1
ATOM 753 C CA . ASP A 1 99 ? 24.128 -3.494 -8.725 1.00 85.44 99 ASP A CA 1
ATOM 754 C C . ASP A 1 99 ? 23.500 -2.168 -9.184 1.00 85.44 99 ASP A C 1
ATOM 756 O O . ASP A 1 99 ? 22.813 -2.107 -10.204 1.00 85.44 99 ASP A O 1
ATOM 760 N N . GLY A 1 100 ? 23.692 -1.099 -8.407 1.00 86.81 100 GLY A N 1
ATOM 761 C CA . GLY A 1 100 ? 23.109 0.218 -8.699 1.00 86.81 100 GLY A CA 1
ATOM 762 C C . GLY A 1 100 ? 21.604 0.349 -8.414 1.00 86.81 100 GLY A C 1
ATOM 763 O O . GLY A 1 100 ? 21.067 1.451 -8.502 1.00 86.81 100 GLY A O 1
ATOM 764 N N . PHE A 1 101 ? 20.916 -0.720 -7.985 1.00 90.62 101 PHE A N 1
ATOM 765 C CA . PHE A 1 101 ? 19.471 -0.683 -7.716 1.00 90.62 101 PHE A CA 1
ATOM 766 C C . PHE A 1 101 ? 19.076 0.381 -6.684 1.00 90.62 101 PHE A C 1
ATOM 768 O O . PHE A 1 101 ? 18.054 1.041 -6.841 1.00 90.62 101 PHE A O 1
ATOM 775 N N . ALA A 1 102 ? 19.886 0.583 -5.641 1.00 90.94 102 ALA A N 1
ATOM 776 C CA . ALA A 1 102 ? 19.609 1.602 -4.630 1.00 90.94 102 ALA A CA 1
ATOM 777 C C . ALA A 1 102 ? 19.678 3.031 -5.185 1.00 90.94 102 ALA A C 1
ATOM 779 O O . ALA A 1 102 ? 18.838 3.861 -4.836 1.00 90.94 102 ALA A O 1
ATOM 780 N N . GLU A 1 103 ? 20.625 3.309 -6.082 1.00 91.19 103 GLU A N 1
ATOM 781 C CA . GLU A 1 103 ? 20.741 4.614 -6.738 1.00 91.19 103 GLU A CA 1
ATOM 782 C C . GLU A 1 103 ? 19.589 4.854 -7.715 1.00 91.19 103 GLU A C 1
ATOM 784 O O . GLU A 1 103 ? 19.004 5.936 -7.718 1.00 91.19 103 GLU A O 1
ATOM 789 N N . ASP A 1 104 ? 19.196 3.838 -8.487 1.00 91.94 104 ASP A N 1
ATOM 790 C CA . ASP A 1 104 ? 18.031 3.924 -9.370 1.00 91.94 104 ASP A CA 1
ATOM 791 C C . ASP A 1 104 ? 16.728 4.122 -8.576 1.00 91.94 104 ASP A C 1
ATOM 793 O O . ASP A 1 104 ? 15.893 4.944 -8.950 1.00 91.94 104 ASP A O 1
ATOM 797 N N . VAL A 1 105 ? 16.544 3.425 -7.449 1.00 93.44 105 VAL A N 1
ATOM 798 C CA . VAL A 1 105 ? 15.369 3.611 -6.580 1.00 93.44 105 VAL A CA 1
ATOM 799 C C . VAL A 1 105 ? 15.371 4.993 -5.929 1.00 93.44 105 VAL A C 1
ATOM 801 O O . VAL A 1 105 ? 14.319 5.627 -5.843 1.00 93.44 105 VAL A O 1
ATOM 804 N N . ARG A 1 106 ? 16.534 5.505 -5.515 1.00 92.62 106 ARG A N 1
ATOM 805 C CA . ARG A 1 106 ? 16.653 6.886 -5.035 1.00 92.62 106 ARG A CA 1
ATOM 806 C C . ARG A 1 106 ? 16.244 7.874 -6.123 1.00 92.62 106 ARG A C 1
ATOM 808 O O . ARG A 1 106 ? 15.389 8.722 -5.887 1.00 92.62 106 ARG A O 1
ATOM 815 N N . GLY A 1 107 ? 16.799 7.727 -7.322 1.00 92.25 107 GLY A N 1
ATOM 816 C CA . GLY A 1 107 ? 16.436 8.546 -8.471 1.00 92.25 107 GLY A CA 1
ATOM 817 C C . GLY A 1 107 ? 14.947 8.459 -8.814 1.00 92.25 107 GLY A C 1
ATOM 818 O O . GLY A 1 107 ? 14.347 9.456 -9.205 1.00 92.25 107 GLY A O 1
ATOM 819 N N . LEU A 1 108 ? 14.315 7.299 -8.605 1.00 92.88 108 LEU A N 1
ATOM 820 C CA . LEU A 1 108 ? 12.876 7.105 -8.792 1.00 92.88 108 LEU A CA 1
ATOM 821 C C . LEU A 1 108 ? 12.066 7.944 -7.796 1.00 92.88 108 LEU A C 1
ATOM 823 O O . LEU A 1 108 ? 11.103 8.595 -8.201 1.00 92.88 108 LEU A O 1
ATOM 827 N N . VAL A 1 109 ? 12.445 7.945 -6.516 1.00 91.50 109 VAL A N 1
ATOM 828 C CA . VAL A 1 109 ? 11.789 8.761 -5.480 1.00 91.50 109 VAL A CA 1
ATOM 829 C C . VAL A 1 109 ? 11.953 10.250 -5.779 1.00 91.50 109 VAL A C 1
ATOM 831 O O . VAL A 1 109 ? 10.978 10.998 -5.756 1.00 91.50 109 VAL A O 1
ATOM 834 N N . GLU A 1 110 ? 13.157 10.687 -6.137 1.00 91.00 110 GLU A N 1
ATOM 835 C CA . GLU A 1 110 ? 13.403 12.091 -6.475 1.00 91.00 110 GLU A CA 1
ATOM 836 C C . GLU A 1 110 ? 12.637 12.516 -7.740 1.00 91.00 110 GLU A C 1
ATOM 838 O O . GLU A 1 110 ? 11.994 13.570 -7.765 1.00 91.00 110 GLU A O 1
ATOM 843 N N . TYR A 1 111 ? 12.602 11.654 -8.761 1.00 91.06 111 TYR A N 1
ATOM 844 C CA . TYR A 1 111 ? 11.797 11.866 -9.961 1.00 91.06 111 TYR A CA 1
ATOM 845 C C . TYR A 1 111 ? 10.297 11.938 -9.654 1.00 91.06 111 TYR A C 1
ATOM 847 O O . TYR A 1 111 ? 9.589 12.747 -10.255 1.00 91.06 111 TYR A O 1
ATOM 855 N N . LEU A 1 112 ? 9.797 11.128 -8.713 1.00 88.19 112 LEU A N 1
ATOM 856 C CA . LEU A 1 112 ? 8.411 11.190 -8.248 1.00 88.19 112 LEU A CA 1
ATOM 857 C C . LEU A 1 112 ? 8.088 12.560 -7.650 1.00 88.19 112 LEU A C 1
ATOM 859 O O . LEU A 1 112 ? 7.081 13.155 -8.044 1.00 88.19 112 LEU A O 1
ATOM 863 N N . CYS A 1 113 ? 8.941 13.090 -6.770 1.00 86.88 113 CYS A N 1
ATOM 864 C CA . CYS A 1 113 ? 8.760 14.424 -6.189 1.00 86.88 113 CYS A CA 1
ATOM 865 C C . CYS A 1 113 ? 8.721 15.503 -7.280 1.00 86.88 113 CYS A C 1
ATOM 867 O O . CYS A 1 113 ? 7.785 16.301 -7.340 1.00 86.88 113 CYS A O 1
ATOM 869 N N . VAL A 1 114 ? 9.672 15.470 -8.220 1.00 87.69 114 VAL A N 1
ATOM 870 C CA . VAL A 1 114 ? 9.731 16.427 -9.338 1.00 87.69 114 VAL A CA 1
ATOM 871 C C . VAL A 1 114 ? 8.499 16.323 -10.241 1.00 87.69 114 VAL A C 1
ATOM 873 O O . VAL A 1 114 ? 7.893 17.336 -10.588 1.00 87.69 114 VAL A O 1
ATOM 876 N N . LYS A 1 115 ? 8.096 15.108 -10.627 1.00 86.38 115 LYS A N 1
ATOM 877 C CA . LYS A 1 115 ? 6.999 14.893 -11.581 1.00 86.38 115 LYS A CA 1
ATOM 878 C C . LYS A 1 115 ? 5.631 15.225 -10.991 1.00 86.38 115 LYS A C 1
ATOM 880 O O . LYS A 1 115 ? 4.754 15.679 -11.724 1.00 86.38 115 LYS A O 1
ATOM 885 N N . THR A 1 116 ? 5.435 14.968 -9.701 1.00 82.31 116 THR A N 1
ATOM 886 C CA . THR A 1 116 ? 4.167 15.237 -9.005 1.00 82.31 116 THR A CA 1
ATOM 887 C C . THR A 1 116 ? 4.103 16.641 -8.409 1.00 82.31 116 THR A C 1
ATOM 889 O O . THR A 1 116 ? 3.014 17.105 -8.080 1.00 82.31 116 THR A O 1
ATOM 892 N N . GLY A 1 117 ? 5.246 17.319 -8.263 1.00 82.12 117 GLY A N 1
ATOM 893 C CA . GLY A 1 117 ? 5.360 18.573 -7.519 1.00 82.12 117 GLY A CA 1
ATOM 894 C C . GLY A 1 117 ? 5.126 18.411 -6.011 1.00 82.12 117 GLY A C 1
ATOM 895 O O . GLY A 1 117 ? 4.967 19.412 -5.312 1.00 82.12 117 GLY A O 1
ATOM 896 N N . ALA A 1 118 ? 5.058 17.172 -5.512 1.00 79.44 118 ALA A N 1
ATOM 897 C CA . ALA A 1 118 ? 4.902 16.874 -4.097 1.00 79.44 118 ALA A CA 1
ATOM 898 C C . ALA A 1 118 ? 6.256 16.942 -3.384 1.00 79.44 118 ALA A C 1
ATOM 900 O O . ALA A 1 118 ? 7.292 16.617 -3.963 1.00 79.44 118 ALA A O 1
ATOM 901 N N . ARG A 1 119 ? 6.228 17.339 -2.108 1.00 83.94 119 ARG A N 1
ATOM 902 C CA . ARG A 1 119 ? 7.393 17.207 -1.230 1.00 83.94 119 ARG A CA 1
ATOM 903 C C . ARG A 1 119 ? 7.593 15.750 -0.863 1.00 83.94 119 ARG A C 1
ATOM 905 O O . ARG A 1 119 ? 6.608 15.030 -0.693 1.00 83.94 119 ARG A O 1
ATOM 912 N N . TYR A 1 120 ? 8.847 15.360 -0.693 1.00 85.69 120 TYR A N 1
ATOM 913 C CA . TYR A 1 120 ? 9.175 14.050 -0.156 1.00 85.69 120 TYR A CA 1
ATOM 914 C C . TYR A 1 120 ? 8.527 13.823 1.218 1.00 85.69 120 TYR A C 1
ATOM 916 O O . TYR A 1 120 ? 8.551 14.693 2.093 1.00 85.69 120 TYR A O 1
ATOM 924 N N . ASP A 1 121 ? 7.988 12.621 1.406 1.00 83.31 121 ASP A N 1
ATOM 925 C CA . ASP A 1 121 ? 7.595 12.090 2.703 1.00 83.31 121 ASP A CA 1
ATOM 926 C C . ASP A 1 121 ? 8.029 10.617 2.808 1.00 83.31 121 ASP A C 1
ATOM 928 O O . ASP A 1 121 ? 8.063 9.889 1.812 1.00 83.31 121 ASP A O 1
ATOM 932 N N . ALA A 1 122 ? 8.347 10.157 4.021 1.00 83.50 122 ALA A N 1
ATOM 933 C CA . ALA A 1 122 ? 8.809 8.785 4.244 1.00 83.50 122 ALA A CA 1
ATOM 934 C C . ALA A 1 122 ? 7.758 7.721 3.861 1.00 83.50 122 ALA A C 1
ATOM 936 O O . ALA A 1 122 ? 8.109 6.585 3.531 1.00 83.50 122 ALA A O 1
ATOM 937 N N . SER A 1 123 ? 6.466 8.078 3.841 1.00 80.69 123 SER A N 1
ATOM 938 C CA . SER A 1 123 ? 5.393 7.162 3.435 1.00 80.69 123 SER A CA 1
ATOM 939 C C . SER A 1 123 ? 5.473 6.798 1.949 1.00 80.69 123 SER A C 1
ATOM 941 O O . SER A 1 123 ? 4.995 5.733 1.556 1.00 80.69 123 SER A O 1
ATOM 943 N N . MET A 1 124 ? 6.119 7.624 1.115 1.00 85.81 124 MET A N 1
ATOM 944 C CA . MET A 1 124 ? 6.412 7.279 -0.279 1.00 85.81 124 MET A CA 1
ATOM 945 C C . MET A 1 124 ? 7.279 6.021 -0.360 1.00 85.81 124 MET A C 1
ATOM 947 O O . MET A 1 124 ? 6.942 5.096 -1.098 1.00 85.81 124 MET A O 1
ATOM 951 N N . CYS A 1 125 ? 8.344 5.942 0.442 1.00 88.56 125 CYS A N 1
ATOM 952 C CA . CYS A 1 125 ? 9.185 4.749 0.541 1.00 88.56 125 CYS A CA 1
ATOM 953 C C . CYS A 1 125 ? 8.394 3.561 1.109 1.00 88.56 125 CYS A C 1
ATOM 955 O O . CYS A 1 125 ? 8.474 2.448 0.587 1.00 88.56 125 CYS A O 1
ATOM 957 N N . GLU A 1 126 ? 7.550 3.775 2.122 1.00 86.56 126 GLU A N 1
ATOM 958 C CA . GLU A 1 126 ? 6.720 2.685 2.645 1.00 86.56 126 GLU A CA 1
ATOM 959 C C . GLU A 1 126 ? 5.780 2.100 1.573 1.00 86.56 126 GLU A C 1
ATOM 961 O O . GLU A 1 126 ? 5.686 0.878 1.458 1.00 86.56 126 GLU A O 1
ATOM 966 N N . GLN A 1 127 ? 5.184 2.945 0.724 1.00 88.06 127 GLN A N 1
ATOM 967 C CA . GLN A 1 127 ? 4.317 2.548 -0.395 1.00 88.06 127 GLN A CA 1
ATOM 968 C C . GLN A 1 127 ? 5.070 1.946 -1.583 1.00 88.06 127 GLN A C 1
ATOM 970 O O . GLN A 1 127 ? 4.540 1.089 -2.287 1.00 88.06 127 GLN A O 1
ATOM 975 N N . LEU A 1 128 ? 6.298 2.380 -1.852 1.00 91.44 128 LEU A N 1
ATOM 976 C CA . LEU A 1 128 ? 7.094 1.803 -2.934 1.00 91.44 128 LEU A CA 1
ATOM 977 C C . LEU A 1 128 ? 7.607 0.409 -2.570 1.00 91.44 128 LEU A C 1
ATOM 979 O O . LEU A 1 128 ? 7.729 -0.435 -3.455 1.00 91.44 128 LEU A O 1
ATOM 983 N N . CYS A 1 129 ? 7.844 0.127 -1.286 1.00 92.00 129 CYS A N 1
ATOM 984 C CA . CYS A 1 129 ? 8.423 -1.137 -0.828 1.00 92.00 129 CYS A CA 1
ATOM 985 C C . CYS A 1 129 ? 7.687 -2.397 -1.349 1.00 92.00 129 CYS A C 1
ATOM 987 O O . CYS A 1 129 ? 8.352 -3.258 -1.935 1.00 92.00 129 CYS A O 1
ATOM 989 N N . PRO A 1 130 ? 6.346 -2.529 -1.237 1.00 90.88 130 PRO A N 1
ATOM 990 C CA . PRO A 1 130 ? 5.617 -3.665 -1.803 1.00 90.88 130 PRO A CA 1
ATOM 991 C C . PRO A 1 130 ? 5.728 -3.756 -3.332 1.00 90.88 130 PRO A C 1
ATOM 993 O O . PRO A 1 130 ? 5.906 -4.847 -3.870 1.00 90.88 130 PRO A O 1
ATOM 996 N N . LEU A 1 131 ? 5.677 -2.630 -4.053 1.00 92.56 131 LEU A N 1
ATOM 997 C CA . LEU A 1 131 ? 5.795 -2.643 -5.518 1.00 92.56 131 LEU A CA 1
ATOM 998 C C . LEU A 1 131 ? 7.200 -3.037 -5.977 1.00 92.56 131 LEU A C 1
ATOM 1000 O O . LEU A 1 131 ? 7.344 -3.794 -6.934 1.00 92.56 131 LEU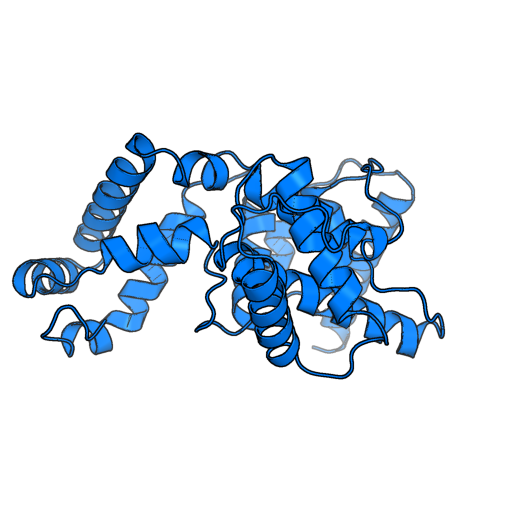 A O 1
ATOM 1004 N N . LEU A 1 132 ? 8.235 -2.562 -5.283 1.00 93.38 132 LEU A N 1
ATOM 1005 C CA . LEU A 1 132 ? 9.621 -2.938 -5.550 1.00 93.38 132 LEU A CA 1
ATOM 1006 C C . LEU A 1 132 ? 9.850 -4.427 -5.286 1.00 93.38 132 LEU A C 1
ATOM 1008 O O . LEU A 1 132 ? 10.504 -5.079 -6.096 1.00 93.38 132 LEU A O 1
ATOM 1012 N N . GLN A 1 133 ? 9.256 -4.984 -4.224 1.00 92.19 133 GLN A N 1
ATOM 1013 C CA . GLN A 1 133 ? 9.256 -6.429 -3.987 1.00 92.19 133 GLN A CA 1
ATOM 1014 C C . GLN A 1 133 ? 8.647 -7.184 -5.177 1.00 92.19 133 GLN A C 1
ATOM 1016 O O . GLN A 1 133 ? 9.280 -8.090 -5.711 1.00 92.19 133 GLN A O 1
ATOM 1021 N N . SER A 1 134 ? 7.461 -6.775 -5.638 1.00 91.19 134 SER A N 1
ATOM 1022 C CA . SER A 1 134 ? 6.804 -7.397 -6.796 1.00 91.19 134 SER A CA 1
ATOM 1023 C C . SER A 1 134 ? 7.636 -7.290 -8.081 1.00 91.19 134 SER A C 1
ATOM 1025 O O . SER A 1 134 ? 7.643 -8.216 -8.886 1.00 91.19 134 SER A O 1
ATOM 1027 N N . CYS A 1 135 ? 8.324 -6.166 -8.281 1.00 90.88 135 CYS A N 1
ATOM 1028 C CA . CYS A 1 135 ? 9.190 -5.929 -9.433 1.00 90.88 135 CYS A CA 1
ATOM 1029 C C . CYS A 1 135 ? 10.433 -6.834 -9.408 1.00 90.88 135 CYS A C 1
ATOM 1031 O O . CYS A 1 135 ? 10.788 -7.437 -10.420 1.00 90.88 135 CYS A O 1
ATOM 1033 N N . LEU A 1 136 ? 11.060 -6.987 -8.239 1.00 91.00 136 LEU A N 1
ATOM 1034 C CA . LEU A 1 136 ? 12.214 -7.867 -8.059 1.00 91.00 136 LEU A CA 1
ATOM 1035 C C . LEU A 1 136 ? 11.840 -9.347 -8.182 1.00 91.00 136 LEU A C 1
ATOM 1037 O O . LEU A 1 136 ? 12.606 -10.111 -8.765 1.00 91.00 136 LEU A O 1
ATOM 1041 N N . ASP A 1 137 ? 10.671 -9.753 -7.685 1.00 89.88 137 ASP A N 1
ATOM 1042 C CA . ASP A 1 137 ? 10.183 -11.128 -7.834 1.00 89.88 137 ASP A CA 1
ATOM 1043 C C . ASP A 1 137 ? 9.942 -11.481 -9.310 1.00 89.88 137 ASP A C 1
ATOM 1045 O O . ASP A 1 137 ? 10.356 -12.550 -9.761 1.00 89.88 137 ASP A O 1
ATOM 1049 N N . ALA A 1 138 ? 9.361 -10.562 -10.088 1.00 88.06 138 ALA A N 1
ATOM 1050 C CA . ALA A 1 138 ? 9.201 -10.726 -11.533 1.00 88.06 138 ALA A CA 1
ATOM 1051 C C . ALA A 1 138 ? 10.553 -10.785 -12.268 1.00 88.06 138 ALA A C 1
ATOM 1053 O O . ALA A 1 138 ? 10.757 -11.647 -13.121 1.00 88.06 138 ALA A O 1
ATOM 1054 N N . HIS A 1 139 ? 11.500 -9.909 -11.917 1.00 88.12 139 HIS A N 1
ATOM 1055 C CA . HIS A 1 139 ? 12.842 -9.912 -12.504 1.00 88.12 139 HIS A CA 1
ATOM 1056 C C . HIS A 1 139 ? 13.587 -11.229 -12.232 1.00 88.12 139 HIS A C 1
ATOM 1058 O O . HIS A 1 139 ? 14.129 -11.830 -13.155 1.00 88.12 139 HIS A O 1
ATOM 1064 N N . ARG A 1 140 ? 13.567 -11.729 -10.990 1.00 88.38 140 ARG A N 1
ATOM 1065 C CA . ARG A 1 140 ? 14.213 -13.005 -10.627 1.00 88.38 140 ARG A CA 1
ATOM 1066 C C . ARG A 1 140 ? 13.657 -14.178 -11.419 1.00 88.38 140 ARG A C 1
ATOM 1068 O O . ARG A 1 140 ? 14.432 -15.015 -11.869 1.00 88.38 140 ARG A O 1
ATOM 1075 N N . HIS A 1 141 ? 12.339 -14.220 -11.591 1.00 86.25 141 HIS A N 1
ATOM 1076 C CA . HIS A 1 141 ? 11.679 -15.257 -12.372 1.00 86.25 141 HIS A CA 1
ATOM 1077 C C . HIS A 1 141 ? 12.145 -15.247 -13.833 1.00 86.25 141 HIS A C 1
ATOM 1079 O O . HIS A 1 141 ? 12.551 -16.283 -14.347 1.00 86.25 141 HIS A O 1
ATOM 1085 N N . LYS A 1 142 ? 12.193 -14.071 -14.473 1.00 84.19 142 LYS A N 1
ATOM 1086 C CA . LYS A 1 142 ? 12.700 -13.928 -15.850 1.00 84.19 142 LYS A CA 1
ATOM 1087 C C . LYS A 1 142 ? 14.164 -14.337 -15.977 1.00 84.19 142 LYS A C 1
ATOM 1089 O O . LYS A 1 142 ? 14.520 -15.091 -16.876 1.00 84.19 142 LYS A O 1
ATOM 1094 N N . THR A 1 143 ? 15.014 -13.921 -15.043 1.00 84.00 143 THR A N 1
ATOM 1095 C CA . THR A 1 143 ? 16.432 -14.305 -15.057 1.00 84.00 143 THR A CA 1
ATOM 1096 C C . THR A 1 143 ? 16.621 -15.819 -14.895 1.00 84.00 143 THR A C 1
ATOM 1098 O O . THR A 1 143 ? 17.520 -16.388 -15.510 1.00 84.00 143 THR A O 1
ATOM 1101 N N . GLN A 1 144 ? 15.782 -16.485 -14.093 1.00 83.12 144 GLN A N 1
ATOM 1102 C CA . GLN A 1 144 ? 15.859 -17.932 -13.857 1.00 83.12 144 GLN A CA 1
ATOM 1103 C C . GLN A 1 144 ? 15.266 -18.773 -14.995 1.00 83.12 144 GLN A C 1
ATOM 1105 O O . GLN A 1 144 ? 15.868 -19.780 -15.363 1.00 83.12 144 GLN A O 1
ATOM 1110 N N . GLU A 1 145 ? 14.107 -18.393 -15.536 1.00 78.81 145 GLU A N 1
ATOM 1111 C CA . GLU A 1 145 ? 13.395 -19.187 -16.547 1.00 78.81 145 GLU A CA 1
ATOM 1112 C C . GLU A 1 145 ? 13.765 -18.816 -17.987 1.00 78.81 145 GLU A C 1
ATOM 1114 O O . GLU A 1 145 ? 13.888 -19.694 -18.839 1.00 78.81 145 GLU A O 1
ATOM 1119 N N . GLU A 1 146 ? 13.967 -17.527 -18.267 1.00 74.06 146 GLU A N 1
ATOM 1120 C CA . GLU A 1 146 ? 14.176 -17.004 -19.625 1.00 74.06 146 GLU A CA 1
ATOM 1121 C C . GLU A 1 146 ? 15.662 -16.728 -19.917 1.00 74.06 146 GLU A C 1
ATOM 1123 O O . GLU A 1 146 ? 16.048 -16.530 -21.069 1.00 74.06 146 GLU A O 1
ATOM 1128 N N . GLY A 1 147 ? 16.522 -16.734 -18.889 1.00 71.88 147 GLY A N 1
ATOM 1129 C CA . GLY A 1 147 ? 17.961 -16.470 -19.018 1.00 71.88 147 GLY A CA 1
ATOM 1130 C C . GLY A 1 147 ? 18.297 -15.027 -19.417 1.00 71.88 147 GLY A C 1
ATOM 1131 O O . GLY A 1 147 ? 19.438 -14.734 -19.777 1.00 71.88 147 GLY A O 1
ATOM 1132 N N . THR A 1 148 ? 17.320 -14.120 -19.368 1.00 64.38 148 THR A N 1
ATOM 1133 C CA . THR A 1 148 ? 17.466 -12.703 -19.713 1.00 64.38 148 THR A CA 1
ATOM 1134 C C . THR A 1 148 ? 17.701 -11.866 -18.461 1.00 64.38 148 THR A C 1
ATOM 1136 O O . THR A 1 148 ? 16.865 -11.846 -17.560 1.00 64.38 148 THR A O 1
ATOM 1139 N N . ALA A 1 149 ? 18.816 -11.136 -18.418 1.00 61.81 149 ALA A N 1
ATOM 1140 C CA . ALA A 1 149 ? 19.176 -10.235 -17.322 1.00 61.81 149 ALA A CA 1
ATOM 1141 C C . ALA A 1 149 ? 18.785 -8.779 -17.636 1.00 61.81 149 ALA A C 1
ATOM 1143 O O . ALA A 1 149 ? 19.630 -7.884 -17.648 1.00 61.81 149 ALA A O 1
ATOM 1144 N N . ASP A 1 150 ? 17.508 -8.540 -17.930 1.00 68.44 150 ASP A N 1
ATOM 1145 C CA . ASP A 1 150 ? 17.005 -7.179 -18.142 1.00 68.44 150 ASP A CA 1
ATOM 1146 C C . ASP A 1 150 ? 16.889 -6.432 -16.811 1.00 68.44 150 ASP A C 1
ATOM 1148 O O . ASP A 1 150 ? 16.518 -7.021 -15.802 1.00 68.44 150 ASP A O 1
ATOM 1152 N N . SER A 1 151 ? 17.155 -5.124 -16.795 1.00 71.75 151 SER A N 1
ATOM 1153 C CA . SER A 1 151 ? 16.993 -4.298 -15.587 1.00 71.75 151 SER A CA 1
ATOM 1154 C C . SER A 1 151 ? 15.569 -4.417 -15.004 1.00 71.75 151 SER A C 1
ATOM 1156 O O . SER A 1 151 ? 14.603 -4.515 -15.773 1.00 71.75 151 SER A O 1
ATOM 1158 N N . PRO A 1 152 ? 15.393 -4.420 -13.665 1.00 75.31 152 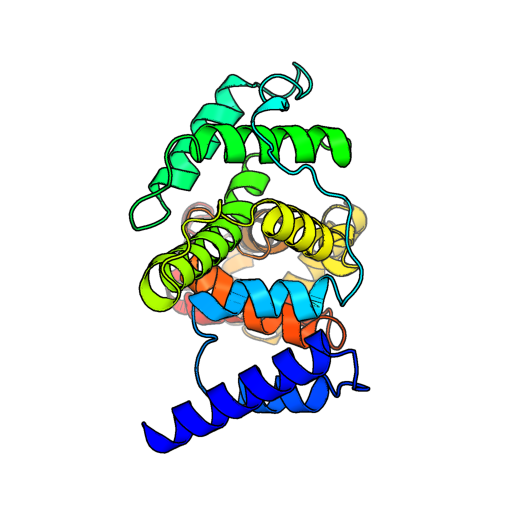PRO A N 1
ATOM 1159 C CA . PRO A 1 152 ? 14.070 -4.442 -13.049 1.00 75.31 152 PRO A CA 1
ATOM 1160 C C . PRO A 1 152 ? 13.181 -3.322 -13.601 1.00 75.31 152 PRO A C 1
ATOM 1162 O O . PRO A 1 152 ? 13.619 -2.188 -13.796 1.00 75.31 152 PRO A O 1
ATOM 1165 N N . ALA A 1 153 ? 11.903 -3.632 -13.828 1.00 82.62 153 ALA A N 1
ATOM 1166 C CA . ALA A 1 153 ? 10.924 -2.743 -14.451 1.00 82.62 153 ALA A CA 1
ATOM 1167 C C . ALA A 1 153 ? 10.469 -1.594 -13.522 1.00 82.62 153 ALA A C 1
ATOM 1169 O O . ALA A 1 153 ? 9.281 -1.423 -13.237 1.00 82.62 153 ALA A O 1
ATOM 1170 N N . LEU A 1 154 ? 11.405 -0.766 -13.050 1.00 88.69 154 LEU A N 1
ATOM 1171 C CA . LEU A 1 154 ? 11.144 0.389 -12.185 1.00 88.69 154 LEU A CA 1
ATOM 1172 C C . LEU A 1 154 ? 10.192 1.398 -12.836 1.00 88.69 154 LEU A C 1
ATOM 1174 O O . LEU A 1 154 ? 9.381 2.017 -12.151 1.00 88.69 154 LEU A O 1
ATOM 1178 N N . ALA A 1 155 ? 10.221 1.505 -14.166 1.00 87.19 155 ALA A N 1
ATOM 1179 C CA . ALA A 1 155 ? 9.260 2.290 -14.932 1.00 87.19 155 ALA A CA 1
ATOM 1180 C C . ALA A 1 155 ? 7.817 1.775 -14.767 1.00 87.19 155 ALA A C 1
ATOM 1182 O O . ALA A 1 155 ? 6.884 2.579 -14.680 1.00 87.19 155 ALA A O 1
ATOM 1183 N N . THR A 1 156 ? 7.610 0.454 -14.686 1.00 86.81 156 THR A N 1
ATOM 1184 C CA . THR A 1 156 ? 6.293 -0.106 -14.347 1.00 86.81 156 THR A CA 1
ATOM 1185 C C . THR A 1 156 ? 5.929 0.268 -12.916 1.00 86.81 156 THR A C 1
ATOM 1187 O O . THR A 1 156 ? 4.837 0.790 -12.697 1.00 86.81 156 THR A O 1
ATOM 1190 N N . THR A 1 157 ? 6.839 0.064 -11.956 1.00 89.94 157 THR A N 1
ATOM 1191 C CA . THR A 1 157 ? 6.619 0.394 -10.537 1.00 89.94 157 THR A CA 1
ATOM 1192 C C . THR A 1 157 ? 6.178 1.845 -10.350 1.00 89.94 157 THR A C 1
ATOM 1194 O O . THR A 1 157 ? 5.165 2.101 -9.699 1.00 89.94 157 THR A O 1
ATOM 1197 N N . PHE A 1 158 ? 6.882 2.785 -10.983 1.00 90.06 158 PHE A N 1
ATOM 1198 C CA . PHE A 1 158 ? 6.540 4.206 -11.017 1.00 90.06 158 PHE A CA 1
ATOM 1199 C C . PHE A 1 158 ? 5.102 4.449 -11.492 1.00 90.06 158 PHE A C 1
ATOM 1201 O O . PHE A 1 158 ? 4.301 5.098 -10.818 1.00 90.06 158 PHE A O 1
ATOM 1208 N N . ASN A 1 159 ? 4.763 3.907 -12.662 1.00 88.38 159 ASN A N 1
ATOM 1209 C CA . ASN A 1 159 ? 3.462 4.126 -13.280 1.00 88.38 159 ASN A CA 1
ATOM 1210 C C . ASN A 1 159 ? 2.327 3.490 -12.470 1.00 88.38 159 ASN A C 1
ATOM 1212 O O . ASN A 1 159 ? 1.258 4.090 -12.340 1.00 88.38 159 ASN A O 1
ATOM 1216 N N . VAL A 1 160 ? 2.553 2.295 -11.916 1.00 88.75 160 VAL A N 1
ATOM 1217 C CA . VAL A 1 160 ? 1.601 1.603 -11.038 1.00 88.75 160 VAL A CA 1
ATOM 1218 C C . VAL A 1 160 ? 1.346 2.437 -9.790 1.00 88.75 160 VAL A C 1
ATOM 1220 O O . VAL A 1 160 ? 0.187 2.713 -9.484 1.00 88.75 160 VAL A O 1
ATOM 1223 N N . TRP A 1 161 ? 2.402 2.912 -9.126 1.00 88.38 161 TRP A N 1
ATOM 1224 C CA . TRP A 1 161 ? 2.277 3.772 -7.950 1.00 88.38 161 TRP A CA 1
ATOM 1225 C C . TRP A 1 161 ? 1.458 5.030 -8.257 1.00 88.38 161 TRP A C 1
ATOM 1227 O O . TRP A 1 161 ? 0.493 5.333 -7.550 1.00 88.38 161 TRP A O 1
ATOM 1237 N N . LEU A 1 162 ? 1.765 5.715 -9.367 1.00 86.19 162 LEU A N 1
ATOM 1238 C CA . LEU A 1 162 ? 1.007 6.890 -9.801 1.00 86.19 162 LEU A CA 1
ATOM 1239 C C . LEU A 1 162 ? -0.469 6.567 -10.019 1.00 86.19 162 LEU A C 1
ATOM 1241 O O . LEU A 1 162 ? -1.331 7.344 -9.618 1.00 86.19 162 LEU A O 1
ATOM 1245 N N . GLN A 1 163 ? -0.789 5.431 -10.641 1.00 84.69 163 GLN A N 1
ATOM 1246 C CA . GLN A 1 163 ? -2.182 5.043 -10.849 1.00 84.69 163 GLN A CA 1
ATOM 1247 C C . GLN A 1 163 ? -2.911 4.666 -9.575 1.00 84.69 163 GLN A C 1
ATOM 1249 O O . GLN A 1 163 ? -4.094 4.990 -9.467 1.00 84.69 163 GLN A O 1
ATOM 1254 N N . MET A 1 164 ? -2.235 4.033 -8.619 1.00 82.12 164 MET A N 1
ATOM 1255 C CA . MET A 1 164 ? -2.815 3.756 -7.308 1.00 82.12 164 MET A CA 1
ATOM 1256 C C . MET A 1 164 ? -3.131 5.064 -6.572 1.00 82.12 164 MET A C 1
ATOM 1258 O O . MET A 1 164 ? -4.234 5.212 -6.055 1.00 82.12 164 MET A O 1
ATOM 1262 N N . ARG A 1 165 ? -2.232 6.056 -6.616 1.00 77.56 165 ARG A N 1
ATOM 1263 C CA . ARG A 1 165 ? -2.414 7.378 -5.984 1.00 77.56 165 ARG A CA 1
ATOM 1264 C C . ARG A 1 165 ? -3.454 8.270 -6.665 1.00 77.56 165 ARG A C 1
ATOM 1266 O O . ARG A 1 165 ? -4.156 9.004 -5.982 1.00 77.56 165 ARG A O 1
ATOM 1273 N N . GLN A 1 166 ? -3.572 8.214 -7.990 1.00 74.88 166 GLN A N 1
ATOM 1274 C CA . GLN A 1 166 ? -4.504 9.053 -8.761 1.00 74.88 166 GLN A CA 1
ATOM 1275 C C . GLN A 1 166 ? -5.965 8.569 -8.718 1.00 74.88 166 GLN A C 1
ATOM 1277 O O . GLN A 1 166 ? -6.824 9.168 -9.359 1.00 74.88 166 GLN A O 1
ATOM 1282 N N . GLY A 1 167 ? -6.276 7.488 -7.992 1.00 65.00 167 GLY A N 1
ATOM 1283 C CA . GLY A 1 167 ? -7.667 7.086 -7.765 1.00 65.00 167 GLY A CA 1
ATOM 1284 C C . GLY A 1 167 ? -8.456 8.118 -6.967 1.00 65.00 167 GLY A C 1
ATOM 1285 O O . GLY A 1 167 ? -7.890 8.801 -6.118 1.00 65.00 167 GLY A O 1
ATOM 1286 N N . SER A 1 168 ? -9.766 8.177 -7.215 1.00 56.38 168 SER A N 1
ATOM 1287 C CA . SER A 1 168 ? -10.736 9.014 -6.492 1.00 56.38 168 SER A CA 1
ATOM 1288 C C . SER A 1 168 ? -10.548 8.939 -4.977 1.00 56.38 168 SER A C 1
ATOM 1290 O O . SER A 1 168 ? -10.426 9.972 -4.326 1.00 56.38 168 SER A O 1
ATOM 1292 N N . PHE A 1 169 ? -10.426 7.728 -4.429 1.00 63.12 169 PHE A N 1
ATOM 1293 C CA . PHE A 1 169 ? -10.294 7.525 -2.990 1.00 63.12 169 PHE A CA 1
ATOM 1294 C C . PHE A 1 169 ? -8.915 7.954 -2.423 1.00 63.12 169 PHE A C 1
ATOM 1296 O O . PHE A 1 169 ? -8.893 8.825 -1.553 1.00 63.12 169 PHE A O 1
ATOM 1303 N N . PRO A 1 170 ? -7.749 7.472 -2.914 1.00 61.47 170 PRO A N 1
ATOM 1304 C CA . PRO A 1 170 ? -6.441 7.888 -2.378 1.00 61.47 170 PRO A CA 1
ATOM 1305 C C . PRO A 1 170 ? -6.116 9.372 -2.590 1.00 61.47 170 PRO A C 1
ATOM 1307 O O . PRO A 1 170 ? -5.455 9.986 -1.751 1.00 61.47 170 PRO A O 1
ATOM 1310 N N . ALA A 1 171 ? -6.609 9.974 -3.676 1.00 63.97 171 ALA A N 1
ATOM 1311 C CA . ALA A 1 171 ? -6.492 11.411 -3.892 1.00 63.97 171 ALA A CA 1
ATOM 1312 C C . ALA A 1 171 ? -7.354 12.206 -2.894 1.00 63.97 171 ALA A C 1
ATOM 1314 O O . ALA A 1 171 ? -6.895 13.221 -2.368 1.00 63.97 171 ALA A O 1
ATOM 1315 N N . ALA A 1 172 ? -8.568 11.729 -2.592 1.00 59.53 172 ALA A N 1
ATOM 1316 C CA . ALA A 1 172 ? -9.480 12.384 -1.659 1.00 59.53 172 ALA A CA 1
ATOM 1317 C C . ALA A 1 172 ? -9.010 12.312 -0.197 1.00 59.53 172 ALA A C 1
ATOM 1319 O O . ALA A 1 172 ? -9.201 13.287 0.522 1.00 59.53 172 ALA A O 1
ATOM 1320 N N . ILE A 1 173 ? -8.344 11.230 0.238 1.00 64.94 173 ILE A N 1
ATOM 1321 C CA . ILE A 1 173 ? -7.819 11.058 1.618 1.00 64.94 173 ILE A CA 1
ATOM 1322 C C . ILE A 1 173 ? -6.953 12.236 2.078 1.00 64.94 173 ILE A C 1
ATOM 1324 O O . ILE A 1 173 ? -7.008 12.634 3.239 1.00 64.94 173 ILE A O 1
ATOM 1328 N N . ASN A 1 174 ? -6.194 12.841 1.164 1.00 64.25 174 ASN A N 1
ATOM 1329 C CA . ASN A 1 174 ? -5.301 13.953 1.492 1.00 64.25 174 ASN A CA 1
ATOM 1330 C C . ASN A 1 174 ? -6.035 15.297 1.668 1.00 64.25 174 ASN A C 1
ATOM 1332 O O . ASN A 1 174 ? -5.428 16.288 2.078 1.00 64.25 174 ASN A O 1
ATOM 1336 N N . LEU A 1 175 ? -7.336 15.362 1.370 1.00 67.88 175 LEU A N 1
ATOM 1337 C CA . LEU A 1 175 ? -8.157 16.546 1.598 1.00 67.88 175 LEU A CA 1
ATOM 1338 C C . LEU A 1 175 ? -8.623 16.580 3.055 1.00 67.88 175 LEU A C 1
ATOM 1340 O O . LEU A 1 175 ? -9.298 15.667 3.525 1.00 67.88 175 LEU A O 1
ATOM 1344 N N . ARG A 1 176 ? -8.337 17.682 3.758 1.00 70.69 176 ARG A N 1
ATOM 1345 C CA . ARG A 1 176 ? -8.714 17.861 5.173 1.00 70.69 176 ARG A CA 1
ATOM 1346 C C . ARG A 1 176 ? -10.202 17.603 5.441 1.00 70.69 176 ARG A C 1
ATOM 1348 O O . ARG A 1 176 ? -10.538 16.957 6.424 1.00 70.69 176 ARG A O 1
ATOM 1355 N N . SER A 1 177 ? -11.079 18.083 4.561 1.00 73.56 177 SER A N 1
ATOM 1356 C CA . SER A 1 177 ? -12.527 17.882 4.680 1.00 73.56 177 SER A CA 1
ATOM 1357 C C . SER A 1 177 ? -12.933 16.415 4.543 1.00 73.56 177 SER A C 1
ATOM 1359 O O . SER A 1 177 ? -13.846 15.963 5.223 1.00 73.56 177 SER A O 1
ATOM 1361 N N . PHE A 1 178 ? -12.251 15.655 3.688 1.00 77.75 178 PHE A N 1
ATOM 1362 C CA . PHE A 1 178 ? -12.512 14.230 3.523 1.00 77.75 178 PHE A CA 1
ATOM 1363 C C . PHE A 1 178 ? -11.939 13.417 4.688 1.00 77.75 178 PHE A C 1
ATOM 1365 O O . PHE A 1 178 ? -12.567 12.463 5.132 1.00 77.75 178 PHE A O 1
ATOM 1372 N N . ARG A 1 179 ? -10.801 13.842 5.249 1.00 79.56 179 ARG A N 1
ATOM 1373 C CA . ARG A 1 179 ? -10.210 13.258 6.461 1.00 79.56 179 ARG A CA 1
ATOM 1374 C C . ARG A 1 179 ? -11.176 13.280 7.648 1.00 79.56 179 ARG A C 1
ATOM 1376 O O . ARG A 1 179 ? -11.408 12.243 8.255 1.00 79.56 179 ARG A O 1
ATOM 1383 N N . GLU A 1 180 ? -11.796 14.426 7.925 1.00 82.56 180 GLU A N 1
ATOM 1384 C CA . GLU A 1 180 ? -12.789 14.559 9.007 1.00 82.56 180 GLU A CA 1
ATOM 1385 C C . GLU A 1 180 ? -14.015 13.653 8.780 1.00 82.56 180 GLU A C 1
ATOM 1387 O O . GLU A 1 180 ? -14.558 13.071 9.721 1.00 82.56 180 GLU A O 1
ATOM 1392 N N . VAL A 1 181 ? -14.423 13.475 7.518 1.00 84.62 181 VAL A N 1
ATOM 1393 C CA . VAL A 1 181 ? -15.493 12.538 7.142 1.00 84.62 181 VAL A CA 1
ATOM 1394 C C . VAL A 1 181 ? -15.067 11.085 7.357 1.00 84.62 181 VAL A C 1
ATOM 1396 O O . VAL A 1 181 ? -15.873 10.293 7.839 1.00 84.62 181 VAL A O 1
ATOM 1399 N N . LEU A 1 182 ? -13.822 10.722 7.036 1.00 83.12 182 LEU A N 1
ATOM 1400 C CA . LEU A 1 182 ? -13.290 9.376 7.259 1.00 83.12 182 LEU A CA 1
ATOM 1401 C C . LEU A 1 182 ? -13.167 9.046 8.749 1.00 83.12 182 LEU A C 1
ATOM 1403 O O . LEU A 1 182 ? -13.529 7.938 9.134 1.00 83.12 182 LEU A O 1
ATOM 1407 N N . ASP A 1 183 ? -12.727 9.993 9.580 1.00 85.12 183 ASP A N 1
ATOM 1408 C CA . ASP A 1 183 ? -12.679 9.831 11.040 1.00 85.12 183 ASP A CA 1
ATOM 1409 C C . ASP A 1 183 ? -14.076 9.544 11.613 1.00 85.12 183 ASP A C 1
ATOM 1411 O O . ASP A 1 183 ? -14.269 8.605 12.398 1.00 85.12 183 ASP A O 1
ATOM 1415 N N . LEU A 1 184 ? -15.078 10.319 11.181 1.00 87.31 184 LEU A N 1
ATOM 1416 C CA . LEU A 1 184 ? -16.467 10.123 11.590 1.00 87.31 184 LEU A CA 1
ATOM 1417 C C . LEU A 1 184 ? -17.020 8.786 11.079 1.00 87.31 184 LEU A C 1
ATOM 1419 O O . LEU A 1 184 ? -17.616 8.033 11.849 1.00 87.31 184 LEU A O 1
ATOM 1423 N N . LEU A 1 185 ? -16.807 8.471 9.799 1.00 86.31 185 LEU A N 1
ATOM 1424 C CA . LEU A 1 185 ? -17.255 7.222 9.184 1.00 86.31 185 LEU A CA 1
ATOM 1425 C C . LEU A 1 185 ? -16.647 6.012 9.893 1.00 86.31 185 LEU A C 1
ATOM 1427 O O . LEU A 1 185 ? -17.366 5.069 10.212 1.00 86.31 185 LEU A O 1
ATOM 1431 N N . PHE A 1 186 ? -15.346 6.045 10.173 1.00 85.94 186 PHE A N 1
ATOM 1432 C CA . PHE A 1 186 ? -14.655 4.982 10.890 1.00 85.94 186 PHE A CA 1
ATOM 1433 C C . PHE A 1 186 ? -15.248 4.779 12.289 1.00 85.94 186 PHE A C 1
ATOM 1435 O O . PHE A 1 186 ? -15.556 3.652 12.672 1.00 85.94 186 PHE A O 1
ATOM 1442 N N . SER A 1 187 ? -15.486 5.868 13.023 1.00 89.12 187 SER A N 1
ATOM 1443 C CA . SER A 1 187 ? -16.091 5.813 14.360 1.00 89.12 187 SER A CA 1
ATOM 1444 C C . SER A 1 187 ? -17.498 5.202 14.330 1.00 89.12 187 SER A C 1
ATOM 1446 O O . SER A 1 187 ? -17.820 4.344 15.153 1.00 89.12 187 SER A O 1
ATOM 1448 N N . LEU A 1 188 ? -18.317 5.581 13.344 1.00 89.88 188 LEU A N 1
ATOM 1449 C CA . LEU A 1 188 ? -19.663 5.034 13.149 1.00 89.88 188 LEU A CA 1
ATOM 1450 C C . LEU A 1 188 ? -19.639 3.550 12.765 1.00 89.88 188 LEU A C 1
ATOM 1452 O O . LEU A 1 188 ? -20.411 2.763 13.312 1.00 89.88 188 LEU A O 1
ATOM 1456 N N . LEU A 1 189 ? -18.748 3.152 11.854 1.00 85.62 189 LEU A N 1
ATOM 1457 C CA . LEU A 1 189 ? -18.585 1.752 11.465 1.00 85.62 189 LEU A CA 1
ATOM 1458 C C . LEU A 1 189 ? -18.126 0.903 12.653 1.00 85.62 189 LEU A C 1
ATOM 1460 O O . LEU A 1 189 ? -18.656 -0.187 12.863 1.00 85.62 189 LEU A O 1
ATOM 1464 N N . LEU A 1 190 ? -17.192 1.403 13.465 1.00 86.50 190 LEU A N 1
ATOM 1465 C CA . LEU A 1 190 ? -16.739 0.700 14.661 1.00 86.50 190 LEU A CA 1
ATOM 1466 C C . LEU A 1 190 ? -17.882 0.535 15.665 1.00 86.50 190 LEU A C 1
ATOM 1468 O O . LEU A 1 190 ? -18.092 -0.565 16.164 1.00 86.50 190 LEU A O 1
ATOM 1472 N N . GLN A 1 191 ? -18.667 1.587 15.908 1.00 92.50 191 GLN A N 1
ATOM 1473 C CA . GLN A 1 191 ? -19.835 1.522 16.788 1.00 92.50 191 GLN A CA 1
ATOM 1474 C C . GLN A 1 191 ? -20.898 0.537 16.282 1.00 92.50 191 GLN A C 1
ATOM 1476 O O . GLN A 1 191 ? -21.525 -0.153 17.086 1.00 92.50 191 GLN A O 1
ATOM 1481 N N . TYR A 1 192 ? -21.097 0.461 14.965 1.00 89.56 192 TYR A N 1
ATOM 1482 C CA . TYR A 1 192 ? -22.047 -0.458 14.345 1.00 89.56 192 TYR A CA 1
ATOM 1483 C C . TYR A 1 192 ? -21.591 -1.924 14.434 1.00 89.56 192 TYR A C 1
ATOM 1485 O O . TYR A 1 192 ? -22.404 -2.800 14.724 1.00 89.56 192 TYR A O 1
ATOM 1493 N N . HIS A 1 193 ? -20.304 -2.198 14.200 1.00 83.94 193 HIS A N 1
ATOM 1494 C CA . HIS A 1 193 ? -19.767 -3.561 14.143 1.00 83.94 193 HIS A CA 1
ATOM 1495 C C . HIS A 1 193 ? -19.316 -4.120 15.503 1.00 83.94 193 HIS A C 1
ATOM 1497 O O . HIS A 1 193 ? -19.495 -5.312 15.747 1.00 83.94 193 HIS A O 1
ATOM 1503 N N . ASP A 1 194 ? -18.749 -3.295 16.387 1.00 86.25 194 ASP A N 1
ATOM 1504 C CA . ASP A 1 194 ? -18.356 -3.676 17.749 1.00 86.25 194 ASP A CA 1
ATOM 1505 C C . ASP A 1 194 ? -18.576 -2.509 18.737 1.00 86.25 194 ASP A C 1
ATOM 1507 O O . ASP A 1 194 ? -17.655 -1.740 19.042 1.00 86.25 194 ASP A O 1
ATOM 1511 N N . PRO A 1 195 ? -19.796 -2.368 19.290 1.00 93.75 195 PRO A N 1
ATOM 1512 C CA . PRO A 1 195 ? -20.122 -1.275 20.203 1.00 93.75 195 PRO A CA 1
ATOM 1513 C C . PRO A 1 195 ? -19.340 -1.338 21.523 1.00 93.75 195 PRO A C 1
ATOM 1515 O O . PRO A 1 195 ? -19.143 -0.307 22.168 1.00 93.75 195 PRO A O 1
ATOM 1518 N N . VAL A 1 196 ? -18.884 -2.526 21.942 1.00 94.62 196 VAL A N 1
ATOM 1519 C CA . VAL A 1 196 ? -18.091 -2.689 23.171 1.00 94.62 196 VAL A CA 1
ATOM 1520 C C . VAL A 1 196 ? -16.695 -2.120 22.959 1.00 94.62 196 VAL A C 1
ATOM 1522 O O . VAL A 1 196 ? -16.212 -1.352 23.794 1.00 94.62 196 VAL A O 1
ATOM 1525 N N . LEU A 1 197 ? -16.066 -2.460 21.834 1.00 88.56 197 LEU A N 1
ATOM 1526 C CA . LEU A 1 197 ? -14.763 -1.927 21.456 1.00 88.56 197 LEU A CA 1
ATOM 1527 C C . LEU A 1 197 ? -14.826 -0.415 21.222 1.00 88.56 197 LEU A C 1
ATOM 1529 O O . LEU A 1 197 ? -13.964 0.303 21.722 1.00 88.56 197 LEU A O 1
ATOM 1533 N N . ALA A 1 198 ? -15.868 0.079 20.546 1.00 92.31 198 ALA A N 1
ATOM 1534 C CA . ALA A 1 198 ? -16.080 1.512 20.337 1.00 92.31 198 ALA A CA 1
ATOM 1535 C C . ALA A 1 198 ? -16.138 2.282 21.668 1.00 92.31 198 ALA A C 1
ATOM 1537 O O . ALA A 1 198 ? -15.416 3.260 21.864 1.00 92.31 198 ALA A O 1
ATOM 1538 N N . LEU A 1 199 ? -16.936 1.789 22.619 1.00 93.75 199 LEU A N 1
ATOM 1539 C CA . LEU A 1 199 ? -17.057 2.389 23.946 1.00 93.75 199 LEU A CA 1
ATOM 1540 C C . LEU A 1 199 ? -15.738 2.330 24.731 1.00 93.75 199 LEU A C 1
ATOM 1542 O O . LEU A 1 199 ? -15.423 3.254 25.480 1.00 93.75 199 LEU A O 1
ATOM 1546 N N . HIS A 1 200 ? -14.960 1.254 24.587 1.00 93.25 200 HIS A N 1
ATOM 1547 C CA . HIS A 1 200 ? -13.641 1.131 25.215 1.00 93.25 200 HIS A CA 1
ATOM 1548 C C . HIS A 1 200 ? -12.640 2.141 24.650 1.00 93.25 200 HIS A C 1
ATOM 1550 O O . HIS A 1 200 ? -11.951 2.805 25.425 1.00 93.25 200 HIS A O 1
ATOM 1556 N N . VAL A 1 201 ? -12.590 2.287 23.323 1.00 90.56 201 VAL A N 1
ATOM 1557 C CA . VAL A 1 201 ? -11.752 3.270 22.619 1.00 90.56 201 VAL A CA 1
ATOM 1558 C C . VAL A 1 201 ? -12.080 4.687 23.085 1.00 90.56 201 VAL A C 1
ATOM 1560 O O . VAL A 1 201 ? -11.167 5.430 23.444 1.00 90.56 201 VAL A O 1
ATOM 1563 N N . GLU A 1 202 ? -13.365 5.038 23.173 1.00 90.75 202 GLU A N 1
ATOM 1564 C CA . GLU A 1 202 ? -13.814 6.348 23.659 1.00 90.75 202 GLU A CA 1
ATOM 1565 C C . GLU A 1 202 ? -13.432 6.576 25.131 1.00 90.75 202 GLU A C 1
ATOM 1567 O O . GLU A 1 202 ? -12.820 7.590 25.474 1.00 90.75 202 GLU A O 1
ATOM 1572 N N . ARG A 1 203 ? -13.729 5.610 26.013 1.00 91.31 203 ARG A N 1
ATOM 1573 C CA . ARG A 1 203 ? -13.454 5.714 27.458 1.00 91.31 203 ARG A CA 1
ATOM 1574 C C . ARG A 1 203 ? -11.972 5.863 27.775 1.00 91.31 203 ARG A C 1
ATOM 1576 O O . ARG A 1 203 ? -11.620 6.637 28.662 1.00 91.31 203 ARG A O 1
ATOM 1583 N N . ASN A 1 204 ? -11.120 5.131 27.064 1.00 89.56 204 ASN A N 1
ATOM 1584 C CA . ASN A 1 204 ? -9.674 5.143 27.282 1.00 89.56 204 ASN A CA 1
ATOM 1585 C C . ASN A 1 204 ? -8.944 6.148 26.377 1.00 89.56 204 ASN A C 1
ATOM 1587 O O . ASN A 1 204 ? -7.718 6.221 26.426 1.00 89.56 204 ASN A O 1
ATOM 1591 N N . LYS A 1 205 ? -9.681 6.941 25.582 1.00 87.75 205 LYS A N 1
ATOM 1592 C CA . LYS A 1 205 ? -9.139 7.933 24.640 1.00 87.75 205 LYS A CA 1
ATOM 1593 C C . LYS A 1 205 ? -8.065 7.340 23.719 1.00 87.75 205 LYS A C 1
ATOM 1595 O O . LYS A 1 205 ? -7.021 7.951 23.498 1.00 87.75 205 LYS A O 1
ATOM 1600 N N . LEU A 1 206 ? -8.302 6.125 23.226 1.00 85.94 206 LEU A N 1
ATOM 1601 C CA . LEU A 1 206 ? -7.383 5.457 22.308 1.00 85.94 206 LEU A CA 1
ATOM 1602 C C . LEU A 1 206 ? -7.472 6.148 20.942 1.00 85.94 206 LEU A C 1
ATOM 1604 O O . LEU A 1 206 ? -8.563 6.335 20.404 1.00 85.94 206 LEU A O 1
ATOM 1608 N N . ASN A 1 207 ? -6.333 6.511 20.354 1.00 81.31 207 ASN A N 1
ATOM 1609 C CA . ASN A 1 207 ? -6.278 7.266 19.095 1.00 81.31 207 ASN A CA 1
ATOM 1610 C C . ASN A 1 207 ? -6.390 6.359 17.859 1.00 81.31 207 ASN A C 1
ATOM 1612 O O . ASN A 1 207 ? -5.640 6.490 16.894 1.00 81.31 207 ASN A O 1
ATOM 1616 N N . LEU A 1 208 ? -7.341 5.425 17.877 1.00 81.12 208 LEU A N 1
ATOM 1617 C CA . LEU A 1 208 ? -7.467 4.404 16.840 1.00 81.12 208 LEU A CA 1
ATOM 1618 C C . LEU A 1 208 ? -7.856 4.991 15.476 1.00 81.12 208 LEU A C 1
ATOM 1620 O O . LEU A 1 208 ? -7.324 4.568 14.452 1.00 81.12 208 LEU A O 1
ATOM 1624 N N . ALA A 1 209 ? -8.733 6.001 15.472 1.00 80.75 209 ALA A N 1
ATOM 1625 C CA . ALA A 1 209 ? -9.096 6.732 14.260 1.00 80.75 209 ALA A CA 1
ATOM 1626 C C . ALA A 1 209 ? -7.866 7.401 13.628 1.00 80.75 209 ALA A C 1
ATOM 1628 O O . ALA A 1 209 ? -7.644 7.237 12.435 1.00 80.75 209 ALA A O 1
ATOM 1629 N N . ALA A 1 210 ? -6.998 8.022 14.435 1.00 81.62 210 ALA A N 1
ATOM 1630 C CA . ALA A 1 210 ? -5.763 8.632 13.945 1.00 81.62 210 ALA A CA 1
ATOM 1631 C C . ALA A 1 210 ? -4.825 7.581 13.326 1.00 81.62 210 ALA A C 1
ATOM 1633 O O . ALA A 1 210 ? -4.314 7.772 12.227 1.00 81.62 210 ALA A O 1
ATOM 1634 N N . THR A 1 211 ? -4.642 6.421 13.969 1.00 80.31 211 THR A N 1
ATOM 1635 C CA . THR A 1 211 ? -3.839 5.325 13.398 1.00 80.31 211 THR A CA 1
ATOM 1636 C C . THR A 1 211 ? -4.382 4.869 12.042 1.00 80.31 211 THR A C 1
ATOM 1638 O O . THR A 1 211 ? -3.619 4.688 11.092 1.00 80.31 211 THR A O 1
ATOM 1641 N N . VAL A 1 212 ? -5.699 4.725 11.914 1.00 81.75 212 VAL A N 1
ATOM 1642 C CA . VAL A 1 212 ? -6.320 4.295 10.659 1.00 81.75 212 VAL A CA 1
ATOM 1643 C C . VAL A 1 212 ? -6.239 5.391 9.598 1.00 81.75 212 VAL A C 1
ATOM 1645 O O . VAL A 1 212 ? -5.696 5.166 8.519 1.00 81.75 212 VAL A O 1
ATOM 1648 N N . VAL A 1 213 ? -6.751 6.579 9.895 1.00 81.50 213 VAL A N 1
ATOM 1649 C CA . VAL A 1 213 ? -6.957 7.656 8.924 1.00 81.50 213 VAL A CA 1
ATOM 1650 C C . VAL A 1 213 ? -5.659 8.379 8.572 1.00 81.50 213 VAL A C 1
ATOM 1652 O O . VAL A 1 213 ? -5.499 8.777 7.421 1.00 81.50 213 VAL A O 1
ATOM 1655 N N . ASP A 1 214 ? -4.701 8.479 9.497 1.00 79.38 214 ASP A N 1
ATOM 1656 C CA . ASP A 1 214 ? -3.447 9.211 9.261 1.00 79.38 214 ASP A CA 1
ATOM 1657 C C . ASP A 1 214 ? -2.305 8.321 8.805 1.00 79.38 214 ASP A C 1
ATOM 1659 O O . ASP A 1 214 ? -1.368 8.806 8.173 1.00 79.38 214 ASP A O 1
ATOM 1663 N N . ARG A 1 215 ? -2.348 7.024 9.132 1.00 78.06 215 ARG A N 1
ATOM 1664 C CA . ARG A 1 215 ? -1.263 6.099 8.782 1.00 78.06 215 ARG A CA 1
ATOM 1665 C C . ARG A 1 215 ? -1.707 5.050 7.788 1.00 78.06 215 ARG A C 1
ATOM 1667 O O . ARG A 1 215 ? -1.071 4.903 6.750 1.00 78.06 215 ARG A O 1
ATOM 1674 N N . TRP A 1 216 ? -2.773 4.307 8.073 1.00 82.31 216 TRP A N 1
ATOM 1675 C CA . TRP A 1 216 ? -3.143 3.162 7.237 1.00 82.31 216 TRP A CA 1
ATOM 1676 C C . TRP A 1 216 ? -3.749 3.592 5.905 1.00 82.31 216 TRP A C 1
ATOM 1678 O O . TRP A 1 216 ? -3.299 3.142 4.859 1.00 82.31 216 TRP A O 1
ATOM 1688 N N . LEU A 1 217 ? -4.732 4.489 5.914 1.00 80.50 217 LEU A N 1
ATOM 1689 C CA . LEU A 1 217 ? -5.425 4.897 4.694 1.00 80.50 217 LEU A CA 1
ATOM 1690 C C . LEU A 1 217 ? -4.516 5.639 3.693 1.00 80.50 217 LEU A C 1
ATOM 1692 O O . LEU A 1 217 ? -4.508 5.241 2.526 1.00 80.50 217 LEU A O 1
ATOM 1696 N N . PRO A 1 218 ? -3.696 6.635 4.093 1.00 78.56 218 PRO A N 1
ATOM 1697 C CA . PRO A 1 218 ? -2.845 7.368 3.153 1.00 78.56 218 PRO A CA 1
ATOM 1698 C C . PRO A 1 218 ? -1.723 6.502 2.569 1.00 78.56 218 PRO A C 1
ATOM 1700 O O . PRO A 1 218 ? -1.283 6.732 1.441 1.00 78.56 218 PRO A O 1
ATOM 1703 N N . SER A 1 219 ? -1.277 5.489 3.322 1.00 78.31 219 SER A N 1
ATOM 1704 C CA . SER A 1 219 ? -0.289 4.503 2.875 1.00 78.31 219 SER A CA 1
ATOM 1705 C C . SER A 1 219 ? -0.888 3.299 2.152 1.00 78.31 219 SER A C 1
ATOM 1707 O O . SER A 1 219 ? -0.142 2.430 1.705 1.00 78.31 219 SER A O 1
ATOM 1709 N N . LEU A 1 220 ? -2.217 3.207 2.037 1.00 81.50 220 LEU A N 1
ATOM 1710 C CA . LEU A 1 220 ? -2.907 1.989 1.603 1.00 81.50 220 LEU A CA 1
ATOM 1711 C C . LEU A 1 220 ? -2.413 0.751 2.374 1.00 81.50 220 LEU A C 1
ATOM 1713 O O . LEU A 1 220 ? -2.219 -0.315 1.796 1.00 81.50 220 LEU A O 1
ATOM 1717 N N . PHE A 1 221 ? -2.200 0.890 3.682 1.00 80.25 221 PHE A N 1
ATOM 1718 C CA . PHE A 1 221 ? -1.680 -0.133 4.596 1.00 80.25 221 PHE A CA 1
ATOM 1719 C C . PHE A 1 221 ? -0.235 -0.576 4.310 1.00 80.25 221 PHE A C 1
ATOM 1721 O O . PHE A 1 221 ? 0.244 -1.555 4.889 1.00 80.25 221 PHE A O 1
ATOM 1728 N N . ALA A 1 222 ? 0.487 0.129 3.439 1.00 81.06 222 ALA A N 1
ATOM 1729 C CA . ALA A 1 222 ? 1.919 -0.045 3.268 1.00 81.06 222 ALA A CA 1
ATOM 1730 C C . ALA A 1 222 ? 2.646 0.713 4.379 1.00 81.06 222 ALA A C 1
ATOM 1732 O O . ALA A 1 222 ? 3.117 1.822 4.173 1.00 81.06 222 ALA A O 1
ATOM 1733 N N . THR A 1 223 ? 2.697 0.125 5.571 1.00 77.75 223 THR A N 1
ATOM 1734 C CA . THR A 1 223 ? 3.439 0.670 6.714 1.00 77.75 223 THR A CA 1
ATOM 1735 C C . THR A 1 223 ? 4.689 -0.161 6.969 1.00 77.75 223 THR A C 1
ATOM 1737 O O . THR A 1 223 ? 4.726 -1.355 6.670 1.00 77.75 223 THR A O 1
ATOM 1740 N N . SER A 1 224 ? 5.716 0.433 7.572 1.00 60.94 224 SER A N 1
ATOM 1741 C CA . SER A 1 224 ? 6.936 -0.276 7.994 1.00 60.94 224 SER A CA 1
ATOM 1742 C C . SER A 1 224 ? 6.696 -1.470 8.924 1.00 60.94 224 SER A C 1
ATOM 1744 O O . SER A 1 224 ? 7.485 -2.413 8.913 1.00 60.94 224 SER A O 1
ATOM 1746 N N . ALA A 1 225 ? 5.594 -1.471 9.677 1.00 62.84 225 ALA A N 1
ATOM 1747 C CA . ALA A 1 225 ? 5.193 -2.583 10.538 1.00 62.84 225 ALA A CA 1
ATOM 1748 C C . ALA A 1 225 ? 4.554 -3.760 9.773 1.00 62.84 225 ALA A C 1
ATOM 1750 O O . ALA A 1 225 ? 4.440 -4.860 10.315 1.00 62.84 225 ALA A O 1
ATOM 1751 N N . THR A 1 226 ? 4.132 -3.553 8.523 1.00 70.81 226 THR A N 1
ATOM 1752 C CA . THR A 1 226 ? 3.442 -4.568 7.720 1.00 70.81 226 THR A CA 1
ATOM 1753 C C . THR A 1 226 ? 4.408 -5.204 6.729 1.00 70.81 226 THR A C 1
ATOM 1755 O O . THR A 1 226 ? 5.139 -4.521 6.013 1.00 70.81 226 THR A O 1
ATOM 1758 N N . SER A 1 227 ? 4.415 -6.539 6.654 1.00 78.12 227 SER A N 1
ATOM 1759 C CA . SER A 1 227 ? 5.254 -7.221 5.664 1.00 78.12 227 SER A CA 1
ATOM 1760 C C . SER A 1 227 ? 4.832 -6.825 4.237 1.00 78.12 227 SER A C 1
ATOM 1762 O O . SER A 1 227 ? 3.629 -6.857 3.949 1.00 78.12 227 SER A O 1
ATOM 1764 N N . PRO A 1 228 ? 5.776 -6.553 3.312 1.00 81.75 228 PRO A N 1
ATOM 1765 C CA . PRO A 1 228 ? 5.447 -6.195 1.930 1.00 81.75 228 PRO A CA 1
ATOM 1766 C C . PRO A 1 228 ? 4.524 -7.213 1.251 1.00 81.75 228 PRO A C 1
ATOM 1768 O O . PRO A 1 228 ? 3.607 -6.842 0.528 1.00 81.75 228 PRO A O 1
ATOM 1771 N N . ARG A 1 229 ? 4.701 -8.507 1.549 1.00 79.88 229 ARG A N 1
ATOM 1772 C CA . ARG A 1 229 ? 3.862 -9.593 1.022 1.00 79.88 229 ARG A CA 1
ATOM 1773 C C . ARG A 1 229 ? 2.402 -9.498 1.477 1.00 79.88 229 ARG A C 1
ATOM 1775 O O . ARG A 1 229 ? 1.507 -9.756 0.678 1.00 79.88 229 ARG A O 1
ATOM 1782 N N . ALA A 1 230 ? 2.155 -9.138 2.737 1.00 76.06 230 ALA A N 1
ATOM 1783 C CA . ALA A 1 230 ? 0.796 -8.958 3.250 1.00 76.06 230 ALA A CA 1
ATOM 1784 C C . ALA A 1 230 ? 0.121 -7.733 2.620 1.00 76.06 230 ALA A C 1
ATOM 1786 O O . ALA A 1 230 ? -1.037 -7.814 2.216 1.00 76.06 230 ALA A O 1
ATOM 1787 N N . THR A 1 231 ? 0.861 -6.630 2.468 1.00 82.62 231 THR A N 1
ATOM 1788 C CA . THR A 1 231 ? 0.372 -5.439 1.763 1.00 82.62 231 THR A CA 1
ATOM 1789 C C . THR A 1 231 ? 0.046 -5.749 0.303 1.00 82.62 231 THR A C 1
ATOM 1791 O O . THR A 1 231 ? -1.010 -5.356 -0.177 1.00 82.62 231 THR A O 1
ATOM 1794 N N . LEU A 1 232 ? 0.891 -6.515 -0.395 1.00 84.50 232 LEU A N 1
ATOM 1795 C CA . LEU A 1 232 ? 0.621 -6.938 -1.770 1.00 84.50 232 LEU A CA 1
ATOM 1796 C C . LEU A 1 232 ? -0.652 -7.781 -1.884 1.00 84.50 232 LEU A C 1
ATOM 1798 O O . LEU A 1 232 ? -1.448 -7.520 -2.773 1.00 84.50 232 LEU A O 1
ATOM 1802 N N . ALA A 1 233 ? -0.886 -8.725 -0.970 1.00 80.62 233 ALA A N 1
ATOM 1803 C CA . ALA A 1 233 ? -2.120 -9.516 -0.970 1.00 80.62 233 ALA A CA 1
ATOM 1804 C C . ALA A 1 233 ? -3.373 -8.644 -0.770 1.00 80.62 233 ALA A C 1
ATOM 1806 O O . ALA A 1 233 ? -4.420 -8.894 -1.365 1.00 80.62 233 ALA A O 1
ATOM 1807 N N . LEU A 1 234 ? -3.266 -7.596 0.051 1.00 77.44 234 LEU A N 1
ATOM 1808 C CA . LEU A 1 234 ? -4.341 -6.626 0.217 1.00 77.44 234 LEU A CA 1
ATOM 1809 C C . LEU A 1 234 ? -4.565 -5.801 -1.055 1.00 77.44 234 LEU A C 1
ATOM 1811 O O . LEU A 1 234 ? -5.700 -5.540 -1.455 1.00 77.44 234 LEU A O 1
ATOM 1815 N N . TRP A 1 235 ? -3.472 -5.390 -1.690 1.00 85.50 235 TRP A N 1
ATOM 1816 C CA . TRP A 1 235 ? -3.509 -4.615 -2.918 1.00 85.50 235 TRP A CA 1
ATOM 1817 C C . TRP A 1 235 ? -4.015 -5.417 -4.108 1.00 85.50 235 TRP A C 1
ATOM 1819 O O . TRP A 1 235 ? -4.707 -4.837 -4.937 1.00 85.50 235 TRP A O 1
ATOM 1829 N N . ASP A 1 236 ? -3.771 -6.728 -4.149 1.00 82.88 236 ASP A N 1
ATOM 1830 C CA . ASP A 1 236 ? -4.350 -7.624 -5.150 1.00 82.88 236 ASP A CA 1
ATOM 1831 C C . ASP A 1 236 ? -5.883 -7.465 -5.132 1.00 82.88 236 ASP A C 1
ATOM 1833 O O . ASP A 1 236 ? -6.498 -7.173 -6.157 1.00 82.88 236 ASP A O 1
ATOM 1837 N N . ALA A 1 237 ? -6.501 -7.521 -3.946 1.00 76.00 237 ALA A N 1
ATOM 1838 C CA . ALA A 1 237 ? -7.940 -7.308 -3.791 1.00 76.00 237 ALA A CA 1
ATOM 1839 C C . ALA A 1 237 ? -8.373 -5.868 -4.118 1.00 76.00 237 ALA A C 1
ATOM 1841 O O . ALA A 1 237 ? -9.364 -5.668 -4.821 1.00 76.00 237 ALA A O 1
ATOM 1842 N N . PHE A 1 238 ? -7.624 -4.860 -3.657 1.00 77.06 238 PHE A N 1
ATOM 1843 C CA . PHE A 1 238 ? -7.934 -3.455 -3.941 1.00 77.06 238 PHE A CA 1
ATOM 1844 C C . PHE A 1 238 ? -7.932 -3.160 -5.443 1.00 77.06 238 PHE A C 1
ATOM 1846 O O . PHE A 1 238 ? -8.886 -2.584 -5.955 1.00 77.06 238 PHE A O 1
ATOM 1853 N N . VAL A 1 239 ? -6.892 -3.578 -6.163 1.00 79.50 239 VAL A N 1
ATOM 1854 C CA . VAL A 1 239 ? -6.738 -3.327 -7.600 1.00 79.50 239 VAL A CA 1
ATOM 1855 C C . VAL A 1 239 ? -7.826 -4.045 -8.404 1.00 79.50 239 VAL A C 1
ATOM 1857 O O . VAL A 1 239 ? -8.317 -3.489 -9.386 1.00 79.50 239 VAL A O 1
ATOM 1860 N N . LEU A 1 240 ? -8.262 -5.231 -7.969 1.00 76.19 240 LEU A N 1
ATOM 1861 C CA . LEU A 1 240 ? -9.356 -5.972 -8.607 1.00 76.19 240 LEU A CA 1
ATOM 1862 C C . LEU A 1 240 ? -10.736 -5.345 -8.380 1.00 76.19 240 LEU A C 1
ATOM 1864 O O . LEU A 1 240 ? -11.597 -5.425 -9.258 1.00 76.19 240 LEU A O 1
ATOM 1868 N N . LEU A 1 241 ? -10.962 -4.748 -7.209 1.00 70.75 241 LEU A N 1
ATOM 1869 C CA . LEU A 1 241 ? -12.265 -4.213 -6.797 1.00 70.75 241 LEU A CA 1
ATOM 1870 C C . LEU A 1 241 ? -12.398 -2.696 -6.986 1.00 70.75 241 LEU A C 1
ATOM 1872 O O . LEU A 1 241 ? -13.494 -2.160 -6.821 1.00 70.75 241 LEU A O 1
ATOM 1876 N N . ARG A 1 242 ? -11.315 -2.012 -7.372 1.00 68.69 242 ARG A N 1
ATOM 1877 C CA . ARG A 1 242 ? -11.200 -0.547 -7.430 1.00 68.69 242 ARG A CA 1
ATOM 1878 C C . ARG A 1 242 ? -12.345 0.159 -8.159 1.00 68.69 242 ARG A C 1
ATOM 1880 O O . ARG A 1 242 ? -12.790 1.198 -7.693 1.00 68.69 242 ARG A O 1
ATOM 1887 N N . ASP A 1 243 ? -12.826 -0.385 -9.276 1.00 64.38 243 ASP A N 1
ATOM 1888 C CA . ASP A 1 243 ? -13.888 0.258 -10.072 1.00 64.38 243 ASP A CA 1
ATOM 1889 C C . ASP A 1 243 ? -15.307 -0.051 -9.572 1.00 64.38 243 ASP A C 1
ATOM 1891 O O . ASP A 1 243 ? -16.288 0.395 -10.167 1.00 64.38 243 ASP A O 1
ATOM 1895 N N . ARG A 1 244 ? -15.435 -0.890 -8.539 1.00 59.41 244 ARG A N 1
ATOM 1896 C CA . ARG A 1 244 ? -16.723 -1.393 -8.055 1.00 59.41 244 ARG A CA 1
ATOM 1897 C C . ARG A 1 244 ? -17.073 -0.896 -6.665 1.00 59.41 244 ARG A C 1
ATOM 1899 O O . ARG A 1 244 ? -18.261 -0.769 -6.388 1.00 59.41 244 ARG A O 1
ATOM 1906 N N . ASP A 1 245 ? -16.082 -0.651 -5.810 1.00 64.50 245 ASP A N 1
ATOM 1907 C CA . ASP A 1 245 ? -16.353 -0.344 -4.409 1.00 64.50 245 ASP A CA 1
ATOM 1908 C C . ASP A 1 245 ? -15.255 0.511 -3.751 1.00 64.50 245 ASP A C 1
ATOM 1910 O O . ASP A 1 245 ? -14.242 0.010 -3.261 1.00 64.50 245 ASP A O 1
ATOM 1914 N N . GLU A 1 246 ? -15.474 1.827 -3.706 1.00 65.81 246 GLU A N 1
ATOM 1915 C CA . GLU A 1 246 ? -14.604 2.760 -2.977 1.00 65.81 246 GLU A CA 1
ATOM 1916 C C . GLU A 1 246 ? -14.696 2.584 -1.447 1.00 65.81 246 GLU A C 1
ATOM 1918 O O . GLU A 1 246 ? -13.785 2.994 -0.727 1.00 65.81 246 GLU A O 1
ATOM 1923 N N . ALA A 1 247 ? -15.748 1.930 -0.931 1.00 68.25 247 ALA A N 1
ATOM 1924 C CA . ALA A 1 247 ? -15.906 1.647 0.497 1.00 68.25 247 ALA A CA 1
ATOM 1925 C C . ALA A 1 247 ? -15.072 0.440 0.963 1.00 68.25 247 ALA A C 1
ATOM 1927 O O . ALA A 1 247 ? -14.915 0.229 2.168 1.00 68.25 247 ALA A O 1
ATOM 1928 N N . PHE A 1 248 ? -14.474 -0.316 0.036 1.00 72.38 248 PHE A N 1
ATOM 1929 C CA . PHE A 1 248 ? -13.654 -1.489 0.341 1.00 72.38 248 PHE A CA 1
ATOM 1930 C C . PHE A 1 248 ? -12.503 -1.182 1.313 1.00 72.38 248 PHE A C 1
ATOM 1932 O O . PHE A 1 248 ? -12.287 -1.909 2.282 1.00 72.38 248 PHE A O 1
ATOM 1939 N N . ILE A 1 249 ? -11.785 -0.076 1.097 1.00 75.12 249 ILE A N 1
ATOM 1940 C CA . ILE A 1 249 ? -10.617 0.293 1.905 1.00 75.12 249 ILE A CA 1
ATOM 1941 C C . ILE A 1 249 ? -10.993 0.648 3.364 1.00 75.12 249 ILE A C 1
ATOM 1943 O O . ILE A 1 249 ? -10.393 0.074 4.279 1.00 75.12 249 ILE A O 1
ATOM 1947 N N . PRO A 1 250 ? -11.995 1.512 3.634 1.00 73.12 250 PRO A N 1
ATOM 1948 C CA . PRO A 1 250 ? -12.503 1.718 4.994 1.00 73.12 250 PRO A CA 1
ATOM 1949 C C . PRO A 1 250 ? -12.994 0.433 5.679 1.00 73.12 250 PRO A C 1
ATOM 1951 O O . PRO A 1 250 ? -12.751 0.236 6.871 1.00 73.12 250 PRO A O 1
ATOM 1954 N N . LEU A 1 251 ? -13.647 -0.470 4.938 1.00 74.00 251 LEU A N 1
ATOM 1955 C CA . LEU A 1 251 ? -14.147 -1.737 5.483 1.00 74.00 251 LEU A CA 1
ATOM 1956 C C . LEU A 1 251 ? -13.016 -2.693 5.882 1.00 74.00 251 LEU A C 1
ATOM 1958 O O . LEU A 1 251 ? -13.111 -3.346 6.923 1.00 74.00 251 LEU A O 1
ATOM 1962 N N . ILE A 1 252 ? -11.919 -2.739 5.120 1.00 76.12 252 ILE A N 1
ATOM 1963 C CA . ILE A 1 252 ? -10.704 -3.468 5.517 1.00 76.12 252 ILE A CA 1
ATOM 1964 C C . ILE A 1 252 ? -10.169 -2.932 6.841 1.00 76.12 252 ILE A C 1
ATOM 1966 O O . ILE A 1 252 ? -9.846 -3.723 7.728 1.00 76.12 252 ILE A O 1
ATOM 1970 N N . ALA A 1 253 ? -10.067 -1.607 6.985 1.00 77.44 253 ALA A N 1
ATOM 1971 C CA . ALA A 1 253 ? -9.531 -1.005 8.202 1.00 77.44 253 ALA A CA 1
ATOM 1972 C C . ALA A 1 253 ? -10.346 -1.421 9.437 1.00 77.44 253 ALA A C 1
ATOM 1974 O O . ALA A 1 253 ? -9.773 -1.822 10.450 1.00 77.44 253 ALA A O 1
ATOM 1975 N N . ILE A 1 254 ? -11.677 -1.416 9.323 1.00 76.75 254 ILE A N 1
ATOM 1976 C CA . ILE A 1 254 ? -12.578 -1.905 10.373 1.00 76.75 254 ILE A CA 1
ATOM 1977 C C . ILE A 1 254 ? -12.379 -3.399 10.631 1.00 76.75 254 ILE A C 1
ATOM 1979 O O . ILE A 1 254 ? -12.257 -3.805 11.785 1.00 76.75 254 ILE A O 1
ATOM 1983 N N . GLY A 1 255 ? -12.285 -4.222 9.585 1.00 72.88 255 GLY A N 1
ATOM 1984 C CA . GLY A 1 255 ? -12.040 -5.658 9.725 1.00 72.88 255 GLY A CA 1
ATOM 1985 C C . GLY A 1 255 ? -10.739 -5.974 10.472 1.00 72.88 255 GLY A C 1
ATOM 1986 O O . GLY A 1 255 ? -10.720 -6.861 11.325 1.00 72.88 255 GLY A O 1
ATOM 1987 N N . LEU A 1 256 ? -9.664 -5.225 10.207 1.00 75.06 256 LEU A N 1
ATOM 1988 C CA . LEU A 1 256 ? -8.386 -5.363 10.915 1.00 75.06 256 LEU A CA 1
ATOM 1989 C C . LEU A 1 256 ? -8.502 -4.972 12.391 1.00 75.06 256 LEU A C 1
ATOM 1991 O O . LEU A 1 256 ? -7.984 -5.682 13.252 1.00 75.06 256 LEU A O 1
ATOM 1995 N N . VAL A 1 257 ? -9.222 -3.893 12.690 1.00 77.50 257 VAL A N 1
ATOM 1996 C CA . VAL A 1 257 ? -9.469 -3.446 14.066 1.00 77.50 257 VAL A CA 1
ATOM 1997 C C . VAL A 1 257 ? -10.298 -4.455 14.851 1.00 77.50 257 VAL A C 1
ATOM 1999 O O . VAL A 1 257 ? -9.915 -4.835 15.955 1.00 77.50 257 VAL A O 1
ATOM 2002 N N . VAL A 1 258 ? -11.388 -4.955 14.270 1.00 73.31 258 VAL A N 1
ATOM 2003 C CA . VAL A 1 258 ? -12.231 -5.980 14.901 1.00 73.31 258 VAL A CA 1
ATOM 2004 C C . VAL A 1 258 ? -11.448 -7.281 15.094 1.00 73.31 258 VAL A C 1
ATOM 2006 O O . VAL A 1 258 ? -11.588 -7.944 16.118 1.00 73.31 258 VAL A O 1
ATOM 2009 N N . LYS A 1 259 ? -10.551 -7.634 14.168 1.00 71.25 259 LYS A N 1
ATOM 2010 C CA . LYS A 1 259 ? -9.656 -8.788 14.334 1.00 71.25 259 LYS A CA 1
ATOM 2011 C C . LYS A 1 259 ? -8.653 -8.599 15.479 1.00 71.25 259 LYS A C 1
ATOM 2013 O O . LYS A 1 259 ? -8.307 -9.572 16.142 1.00 71.25 259 LYS A O 1
ATOM 2018 N N . ALA A 1 260 ? -8.194 -7.372 15.719 1.00 75.31 260 ALA A N 1
ATOM 2019 C CA . ALA A 1 260 ? -7.278 -7.023 16.806 1.00 75.31 260 ALA A CA 1
ATOM 2020 C C . ALA A 1 260 ? -7.990 -6.708 18.137 1.00 75.31 260 ALA A C 1
ATOM 2022 O O . ALA A 1 260 ? -7.337 -6.318 19.106 1.00 75.31 260 ALA A O 1
ATOM 2023 N N . ARG A 1 261 ? -9.314 -6.891 18.202 1.00 84.56 261 ARG A N 1
ATOM 2024 C CA . ARG A 1 261 ? -10.179 -6.508 19.323 1.00 84.56 261 ARG A CA 1
ATOM 2025 C C . ARG A 1 261 ? -9.610 -6.844 20.694 1.00 84.56 261 ARG A C 1
ATOM 2027 O O . ARG A 1 261 ? -9.521 -5.958 21.534 1.00 84.56 261 ARG A O 1
ATOM 2034 N N . ASP A 1 262 ? -9.244 -8.099 20.938 1.00 86.38 262 ASP A N 1
ATOM 2035 C CA . ASP A 1 262 ? -8.847 -8.530 22.283 1.00 86.38 262 ASP A CA 1
ATOM 2036 C C . ASP A 1 262 ? -7.541 -7.861 22.739 1.00 86.38 262 ASP A C 1
ATOM 2038 O O . ASP A 1 262 ? -7.401 -7.519 23.912 1.00 86.38 262 ASP A O 1
ATOM 2042 N N . ALA A 1 263 ? -6.624 -7.586 21.805 1.00 81.81 263 ALA A N 1
ATOM 2043 C CA . ALA A 1 263 ? -5.414 -6.818 22.085 1.00 81.81 263 ALA A CA 1
ATOM 2044 C C . ALA A 1 263 ? -5.739 -5.348 22.400 1.00 81.81 263 ALA A C 1
ATOM 2046 O O . ALA A 1 263 ? -5.201 -4.789 23.352 1.00 81.81 263 ALA A O 1
ATOM 2047 N N . ILE A 1 264 ? -6.668 -4.739 21.656 1.00 84.44 264 ILE A N 1
ATOM 2048 C CA . ILE A 1 264 ? -7.093 -3.349 21.885 1.00 84.44 264 ILE A CA 1
ATOM 2049 C C . ILE A 1 264 ? -7.848 -3.215 23.217 1.00 84.44 264 ILE A C 1
ATOM 2051 O O . ILE A 1 264 ? -7.659 -2.241 23.939 1.00 84.44 264 ILE A O 1
ATOM 2055 N N . LEU A 1 265 ? -8.672 -4.197 23.591 1.00 88.94 265 LEU A N 1
ATOM 2056 C CA . LEU A 1 265 ? -9.362 -4.204 24.885 1.00 88.94 265 LEU A CA 1
ATOM 2057 C C . LEU A 1 265 ? -8.400 -4.364 26.067 1.00 88.94 265 LEU A C 1
ATOM 2059 O O . LEU A 1 265 ? -8.686 -3.871 27.157 1.00 88.94 265 LEU A O 1
ATOM 2063 N N . ALA A 1 266 ? -7.263 -5.028 25.857 1.00 88.69 266 ALA A N 1
ATOM 2064 C CA . ALA A 1 266 ? -6.196 -5.104 26.848 1.00 88.69 266 ALA A CA 1
ATOM 2065 C C . ALA A 1 266 ? -5.404 -3.787 26.971 1.00 88.69 266 ALA A C 1
ATOM 2067 O O . ALA A 1 266 ? -4.773 -3.551 28.001 1.00 88.69 266 ALA A O 1
ATOM 2068 N N . ALA A 1 267 ? -5.449 -2.915 25.959 1.00 85.38 267 ALA A N 1
ATOM 2069 C CA . ALA A 1 267 ? -4.809 -1.608 25.996 1.00 85.38 267 ALA A CA 1
ATOM 2070 C C . ALA A 1 267 ? -5.642 -0.607 26.815 1.00 85.38 267 ALA A C 1
ATOM 2072 O O . ALA A 1 267 ? -6.801 -0.323 26.510 1.00 85.38 267 ALA A O 1
ATOM 2073 N N . THR A 1 268 ? -5.031 -0.044 27.859 1.00 78.06 268 THR A N 1
ATOM 2074 C CA . THR A 1 268 ? -5.660 0.952 28.750 1.00 78.06 268 THR A CA 1
ATOM 2075 C C . THR A 1 268 ? -5.053 2.348 28.621 1.00 78.06 268 THR A C 1
ATOM 2077 O O . THR A 1 268 ? -5.475 3.268 29.315 1.00 78.06 268 THR A O 1
ATOM 2080 N N . THR A 1 269 ? -4.040 2.520 27.769 1.00 75.19 269 THR A N 1
ATOM 2081 C CA . THR A 1 269 ? -3.355 3.799 27.543 1.00 75.19 269 THR A CA 1
ATOM 2082 C C . THR A 1 269 ? -3.326 4.143 26.055 1.00 75.19 269 THR A C 1
ATOM 2084 O O . THR A 1 269 ? -3.160 3.228 25.248 1.00 75.19 269 THR A O 1
ATOM 2087 N N . PRO A 1 270 ? -3.412 5.434 25.680 1.00 69.56 270 PRO A N 1
ATOM 2088 C CA . PRO A 1 270 ? -3.461 5.862 24.279 1.00 69.56 270 PRO A CA 1
ATOM 2089 C C . PRO A 1 270 ? -2.295 5.371 23.413 1.00 69.56 270 PRO A C 1
ATOM 2091 O O . PRO A 1 270 ? -2.505 5.094 22.239 1.00 69.56 270 PRO A O 1
ATOM 2094 N N . ASP A 1 271 ? -1.101 5.225 23.996 1.00 65.06 271 ASP A N 1
ATOM 2095 C CA . ASP A 1 271 ? 0.123 4.834 23.277 1.00 65.06 271 ASP A CA 1
ATOM 2096 C C . ASP A 1 271 ? 0.283 3.312 23.094 1.00 65.06 271 ASP A C 1
ATOM 2098 O O . ASP A 1 271 ? 1.257 2.859 22.498 1.00 65.06 271 ASP A O 1
ATOM 2102 N N . ALA A 1 272 ? -0.633 2.506 23.641 1.00 59.31 272 ALA A N 1
ATOM 2103 C CA . ALA A 1 272 ? -0.537 1.044 23.622 1.00 59.31 272 ALA A CA 1
ATOM 2104 C C . ALA A 1 272 ? -1.212 0.387 22.399 1.00 59.31 272 ALA A C 1
ATOM 2106 O O . ALA A 1 272 ? -1.255 -0.843 22.336 1.00 59.31 272 ALA A O 1
ATOM 2107 N N . VAL A 1 273 ? -1.746 1.182 21.461 1.00 55.81 273 VAL A N 1
ATOM 2108 C CA . VAL A 1 273 ? -2.515 0.735 20.281 1.00 55.81 273 VAL A CA 1
ATOM 2109 C C . VAL A 1 273 ? -1.879 1.201 18.979 1.00 55.81 273 VAL A C 1
ATOM 2111 O O . VAL A 1 273 ? -1.525 2.397 18.889 1.00 55.81 273 VAL A O 1
#

Organism: Neobodo designis (NCBI:txid312471)

pLDDT: mean 76.5, std 14.63, range [24.62, 94.62]

Secondary structure (DSSP, 8-state):
-HHHHHHHHHHHHHHHHHHHTT-----HHHHHHHHHHSPPPPTTTHHHHHIIIII-SSPPP--S-SGGGTT-S-GGG-HHHHHHHHHHHHHHS-S---TTHHHHHHHHHHHHHHHHTPPP-HHHHHHHHHHHHHHHHHHHHHHHHT---PPP-HHHHHHHHHHHHTSHHHHHHTSHHHHHHHHHHHHHHHHHH-HHHHHHHHHTT--HHHIIIIIITTTTT--TTS-HHHHHHHHHHHHHHTTT-TTHHHHHHHHHHHHTHHHHHH--SGGG-

Foldseek 3Di:
DVVVVVVVVVVVVVVLVCQVVVHDDDDLPVVLVVCVPDDFDDLQCLLSVLCCLQVNPDDDDDDPFLLVQQPVADPVQPSVVLLVLLVVLVVLQDDDDDPCPSSRVSSLQRVLCVVVVHHDDSLVSLLLSLLVNSQVSNQVVCCVPVVDNDHGPVVSSSSSSVRVCPAPQLVQLPDPVVLVVLLVVLLVVLCVPPVPLSVLCVVLVAVLSCCCSVPCRNSVNSDPVDRSVVSSSSVVSCSSCVVPDSCSSSVVSSVVCVVCRVQSSVDNHNVSD

Radius of gyration: 20.14 Å; chains: 1; bounding box: 46×52×58 Å

Sequence (273 aa):
FLYFIGEIMNRLTQLLADWESGNASFDRGALAKVLAAEPPVEPHARESLYRWLLLGPAKREAPASFSSFVGTAPPSDGTDSIADDVNQMIARIPGDKPDGFAEDVRGLVEYLCVKTGARYDASMCEQLCPLLQSCLDAHRHKTQEEGTADSPALATTFNVWLQMRQGSFPAAINLRSFREVLDLLFSLLLQYHDPVLALHVERNKLNLAATVVDRWLPSLFATSATSPRATLALWDAFVLLRDRDEAFIPLIAIGLVVKARDAILAATTPDAV

InterPro domains:
  IPR035969 Rab-GAP-TBC domain superfamily [SSF47923] (185-267)
  IPR039755 TBC1 domain family member 23 [PTHR13297] (101-266)